Protein 1I6K (pdb70)

CATH classification: 3.40.50.620 (+1 more: 1.10.240.10)

Sequence (316 aa):
KTIFSGIQPSGVITIGNYIGALRQFVELQHEYNCYFCIVDQHAITVWQDPHELRQNIRRLAALYLAVGIDPTQATLFIQSEVPAHAQAAWLQCIVYIGELERTQFKEKSAGKEAVSAGLLTYPPLAADILLYNTDIVPVGEDQKQHIELTRDLAERFNKRYGELFTIPEARIPKVGARISLVDPTKKSKSDPNPKAYITLLDDAKTIEKKIKSAVTDSEGTIRYDKEAKPGISNLLNIYSTLSGQSIEELERQYEGKGYGVFKADLAQVVIETLRPIQERYHHWESEELDRVLDEGAEKANRVASEVRKEQAGLGR

Structure (mmCIF, N/CA/C/O backbone):
data_1I6K
#
_entry.id   1I6K
#
_cell.length_a   59.770
_cell.length_b   59.770
_cell.length_c   232.650
_cell.angle_alpha   90.00
_cell.angle_beta   90.00
_cell.angle_gamma   90.00
#
_symmetry.space_group_name_H-M   'P 43 21 2'
#
loop_
_entity.id
_entity.type
_entity.pdbx_description
1 polymer 'TRYPTOPHANYL-TRNA SYNTHETASE'
2 non-polymer 'SULFATE ION'
3 non-polymer 'AMMONIUM ION'
4 non-polymer "TRYPTOPHANYL-5'AMP"
5 non-polymer GLYCEROL
6 water water
#
loop_
_atom_site.group_PDB
_atom_site.id
_atom_site.type_symbol
_atom_site.label_atom_id
_atom_site.label_alt_id
_atom_site.label_comp_id
_atom_site.label_asym_id
_atom_site.label_entity_id
_atom_site.label_seq_id
_atom_site.pdbx_PDB_ins_code
_atom_site.Cartn_x
_atom_site.Cartn_y
_atom_site.Cartn_z
_atom_site.occupancy
_atom_site.B_iso_or_equiv
_atom_site.auth_seq_id
_atom_site.auth_comp_id
_atom_site.auth_asym_id
_atom_site.auth_atom_id
_atom_site.pdbx_PDB_model_num
ATOM 9 N N . LYS A 1 2 ? 73.068 23.285 50.121 1.00 26.54 2 LYS A N 1
ATOM 10 C CA . LYS A 1 2 ? 71.665 23.446 50.426 1.00 25.33 2 LYS A CA 1
ATOM 11 C C . LYS A 1 2 ? 70.764 22.357 49.869 1.00 27.40 2 LYS A C 1
ATOM 12 O O . LYS A 1 2 ? 71.191 21.476 49.097 1.00 26.11 2 LYS A O 1
ATOM 18 N N . THR A 1 3 ? 69.524 22.375 50.323 1.00 22.97 3 THR A N 1
ATOM 19 C CA . THR A 1 3 ? 68.593 21.344 49.944 1.00 21.84 3 THR A CA 1
ATOM 20 C C . THR A 1 3 ? 67.372 21.888 49.279 1.00 21.84 3 THR A C 1
ATOM 21 O O . THR A 1 3 ? 66.824 22.930 49.653 1.00 19.98 3 THR A O 1
ATOM 25 N N . ILE A 1 4 ? 66.977 21.175 48.233 1.00 17.66 4 ILE A N 1
ATOM 26 C CA . ILE A 1 4 ? 65.825 21.529 47.478 1.00 16.45 4 ILE A CA 1
ATOM 27 C C . ILE A 1 4 ? 64.813 20.370 47.547 1.00 15.84 4 ILE A C 1
ATOM 28 O O . ILE A 1 4 ? 65.156 19.173 47.472 1.00 17.30 4 ILE A O 1
ATOM 33 N N . PHE A 1 5 ? 63.561 20.769 47.659 1.00 15.20 5 PHE A N 1
ATOM 34 C CA . PHE A 1 5 ? 62.445 19.885 47.574 1.00 13.91 5 PHE A CA 1
ATOM 35 C C . PHE A 1 5 ? 61.371 20.460 46.656 1.00 15.36 5 PHE A C 1
ATOM 36 O O . PHE A 1 5 ? 60.998 21.633 46.746 1.00 15.10 5 PHE A O 1
ATOM 44 N N . SER A 1 6 ? 60.786 19.604 45.826 1.00 16.24 6 SER A N 1
ATOM 45 C CA . SER A 1 6 ? 59.645 20.042 45.039 1.00 14.56 6 SER A CA 1
ATOM 46 C C . SER A 1 6 ? 58.791 18.908 44.603 1.00 16.05 6 SER A C 1
ATOM 47 O O . SER A 1 6 ? 59.262 17.798 44.470 1.00 17.53 6 SER A O 1
ATOM 50 N N . GLY A 1 7 ? 57.485 19.170 44.479 1.00 14.06 7 GLY A N 1
ATOM 51 C CA . GLY A 1 7 ? 56.567 18.114 44.111 1.00 14.63 7 GLY A CA 1
ATOM 52 C C . GLY A 1 7 ? 55.662 18.494 42.905 1.00 17.17 7 GLY A C 1
ATOM 53 O O . GLY A 1 7 ? 55.395 19.653 42.661 1.00 17.46 7 GLY A O 1
ATOM 54 N N . ILE A 1 8 ? 55.167 17.461 42.279 1.00 14.45 8 ILE A N 1
ATOM 55 C CA . ILE A 1 8 ? 54.154 17.561 41.219 1.00 12.98 8 ILE A CA 1
ATOM 56 C C . ILE A 1 8 ? 53.147 16.420 41.355 1.00 13.75 8 ILE A C 1
ATOM 57 O O . ILE A 1 8 ? 53.523 15.271 41.573 1.00 14.02 8 ILE A O 1
ATOM 62 N N . GLN A 1 9 ? 51.865 16.744 41.216 1.00 13.34 9 GLN A N 1
ATOM 63 C CA . GLN A 1 9 ? 50.830 15.754 41.303 1.00 13.61 9 GLN A CA 1
ATOM 64 C C . GLN A 1 9 ? 50.853 14.934 40.021 1.00 19.81 9 GLN A C 1
ATOM 65 O O . GLN A 1 9 ? 50.961 15.511 38.945 1.00 20.55 9 GLN A O 1
ATOM 71 N N . PRO A 1 10 ? 50.683 13.648 40.142 1.00 17.69 10 PRO A N 1
ATOM 72 C CA . PRO A 1 10 ? 50.600 12.786 38.976 1.00 17.95 10 PRO A CA 1
ATOM 73 C C . PRO A 1 10 ? 49.196 13.019 38.397 1.00 26.22 10 PRO A C 1
ATOM 74 O O . PRO A 1 10 ? 48.221 12.922 39.085 1.00 25.56 10 PRO A O 1
ATOM 78 N N . SER A 1 11 ? 49.101 13.386 37.120 1.00 26.64 11 SER A N 1
ATOM 79 C CA . SER A 1 11 ? 47.760 13.573 36.519 1.00 27.87 11 SER A CA 1
ATOM 80 C C . SER A 1 11 ? 47.774 13.279 35.040 1.00 33.79 11 SER A C 1
ATOM 81 O O . SER A 1 11 ? 48.832 13.052 34.439 1.00 32.74 11 SER A O 1
ATOM 84 N N . GLY A 1 12 ? 46.575 13.259 34.477 1.00 32.56 12 GLY A N 1
ATOM 85 C CA . GLY A 1 12 ? 46.396 12.951 33.061 1.00 32.24 12 GLY A CA 1
ATOM 86 C C . GLY A 1 12 ? 47.055 14.009 32.204 1.00 34.92 12 GLY A C 1
ATOM 87 O O . GLY A 1 12 ? 47.419 13.749 31.054 1.00 35.97 12 GLY A O 1
ATOM 88 N N . VAL A 1 13 ? 47.207 15.206 32.751 1.00 28.40 13 VAL A N 1
ATOM 89 C CA . VAL A 1 13 ? 47.802 16.259 31.984 1.00 26.42 13 VAL A CA 1
ATOM 90 C C . VAL A 1 13 ? 48.954 16.956 32.664 1.00 24.91 13 VAL A C 1
ATOM 91 O O . VAL A 1 13 ? 48.754 17.623 33.674 1.00 25.90 13 VAL A O 1
ATOM 95 N N . ILE A 1 14 ? 50.159 16.796 32.130 1.00 18.22 14 ILE A N 1
ATOM 96 C CA . ILE A 1 14 ? 51.326 17.531 32.598 1.00 17.41 14 ILE A CA 1
ATOM 97 C C . ILE A 1 14 ? 51.597 18.576 31.442 1.00 22.02 14 ILE A C 1
ATOM 98 O O . ILE A 1 14 ? 51.804 18.172 30.290 1.00 21.84 14 ILE A O 1
ATOM 103 N N . THR A 1 15 ? 51.519 19.864 31.768 1.00 17.97 15 THR A N 1
ATOM 104 C CA . THR A 1 15 ? 51.582 20.972 30.782 1.00 18.52 15 THR A CA 1
ATOM 105 C C . THR A 1 15 ? 52.949 21.635 30.581 1.00 21.68 15 THR A C 1
ATOM 106 O O . THR A 1 15 ? 53.866 21.492 31.390 1.00 20.28 15 THR A O 1
ATOM 110 N N . ILE A 1 16 ? 53.069 22.470 29.533 1.00 17.68 16 ILE A N 1
ATOM 111 C CA . ILE A 1 16 ? 54.305 23.187 29.383 1.00 17.64 16 ILE A CA 1
ATOM 112 C C . ILE A 1 16 ? 54.414 24.259 30.481 1.00 20.39 16 ILE A C 1
ATOM 113 O O . ILE A 1 16 ? 55.455 24.796 30.696 1.00 19.00 16 ILE A O 1
ATOM 118 N N . GLY A 1 17 ? 53.295 24.588 31.124 1.00 19.45 17 GLY A N 1
ATOM 119 C CA . GLY A 1 17 ? 53.292 25.527 32.314 1.00 19.34 17 GLY A CA 1
ATOM 120 C C . GLY A 1 17 ? 54.067 24.803 33.495 1.00 20.78 17 GLY A C 1
ATOM 121 O O . GLY A 1 17 ? 54.910 25.428 34.175 1.00 19.69 17 GLY A O 1
ATOM 122 N N . ASN A 1 18 ? 53.801 23.511 33.697 1.00 18.34 18 ASN A N 1
ATOM 123 C CA . ASN A 1 18 ? 54.540 22.696 34.700 1.00 18.15 18 ASN A CA 1
ATOM 124 C C . ASN A 1 18 ? 56.003 22.650 34.307 1.00 22.16 18 ASN A C 1
ATOM 125 O O . ASN A 1 18 ? 56.894 22.787 35.126 1.00 20.00 18 ASN A O 1
ATOM 130 N N . TYR A 1 19 ? 56.275 22.472 33.001 1.00 16.76 19 TYR A N 1
ATOM 131 C CA . TYR A 1 19 ? 57.650 22.442 32.572 1.00 15.30 19 TYR A CA 1
ATOM 132 C C . TYR A 1 19 ? 58.391 23.747 32.828 1.00 17.35 19 TYR A C 1
ATOM 133 O O . TYR A 1 19 ? 59.499 23.745 33.396 1.00 19.27 19 TYR A O 1
ATOM 142 N N . ILE A 1 20 ? 57.835 24.841 32.357 1.00 15.81 20 ILE A N 1
ATOM 143 C CA . ILE A 1 20 ? 58.476 26.131 32.416 1.00 16.26 20 ILE A CA 1
ATOM 144 C C . ILE A 1 20 ? 58.566 26.667 33.888 1.00 22.29 20 ILE A C 1
ATOM 145 O O . ILE A 1 20 ? 59.573 27.233 34.289 1.00 21.18 20 ILE A O 1
ATOM 150 N N . GLY A 1 21 ? 57.485 26.515 34.638 1.00 21.95 21 GLY A N 1
ATOM 151 C CA . GLY A 1 21 ? 57.468 27.042 36.017 1.00 20.92 21 GLY A CA 1
ATOM 152 C C . GLY A 1 21 ? 58.265 26.176 36.984 1.00 24.18 21 GLY A C 1
ATOM 153 O O . GLY A 1 21 ? 58.742 26.677 38.023 1.00 24.88 21 GLY A O 1
ATOM 154 N N . ALA A 1 22 ? 58.380 24.890 36.692 1.00 19.52 22 ALA A N 1
ATOM 155 C CA . ALA A 1 22 ? 59.034 23.952 37.611 1.00 20.63 22 ALA A CA 1
ATOM 156 C C . ALA A 1 22 ? 60.115 23.016 37.092 1.00 23.03 22 ALA A C 1
ATOM 157 O O . ALA A 1 22 ? 61.290 23.151 37.459 1.00 22.21 22 ALA A O 1
ATOM 159 N N . LEU A 1 23 ? 59.732 22.032 36.284 1.00 18.47 23 LEU A N 1
ATOM 160 C CA . LEU A 1 23 ? 60.673 21.039 35.794 1.00 18.80 23 LEU A CA 1
ATOM 161 C C . LEU A 1 23 ? 61.994 21.609 35.251 1.00 20.87 23 LEU A C 1
ATOM 162 O O . LEU A 1 23 ? 63.069 21.054 35.474 1.00 20.42 23 LEU A O 1
ATOM 167 N N . ARG A 1 24 ? 61.902 22.743 34.568 1.00 19.36 24 ARG A N 1
ATOM 168 C CA . ARG A 1 24 ? 63.071 23.415 33.958 1.00 20.33 24 ARG A CA 1
ATOM 169 C C . ARG A 1 24 ? 64.008 23.878 35.102 1.00 25.03 24 ARG A C 1
ATOM 170 O O . ARG A 1 24 ? 65.243 23.816 34.994 1.00 24.09 24 ARG A O 1
ATOM 178 N N . GLN A 1 25 ? 63.397 24.300 36.216 1.00 22.66 25 GLN A N 1
ATOM 179 C CA . GLN A 1 25 ? 64.165 24.709 37.410 1.00 22.27 25 GLN A CA 1
ATOM 180 C C . GLN A 1 25 ? 64.872 23.494 38.008 1.00 23.62 25 GLN A C 1
ATOM 181 O O . GLN A 1 25 ? 66.048 23.608 38.430 1.00 24.63 25 GLN A O 1
ATOM 187 N N . PHE A 1 26 ? 64.159 22.352 38.090 1.00 18.71 26 PHE A N 1
ATOM 188 C CA . PHE A 1 26 ? 64.706 21.115 38.691 1.00 17.82 26 PHE A CA 1
ATOM 189 C C . PHE A 1 26 ? 66.004 20.714 37.972 1.00 24.39 26 PHE A C 1
ATOM 190 O O . PHE A 1 26 ? 67.032 20.491 38.578 1.00 23.26 26 PHE A O 1
ATOM 198 N N . VAL A 1 27 ? 65.934 20.659 36.642 1.00 21.12 27 VAL A N 1
ATOM 199 C CA . VAL A 1 27 ? 67.083 20.309 35.870 1.00 21.16 27 VAL A CA 1
ATOM 200 C C . VAL A 1 27 ? 68.215 21.327 36.014 1.00 23.82 27 VAL A C 1
ATOM 201 O O . VAL A 1 27 ? 69.368 20.968 36.062 1.00 25.72 27 VAL A O 1
ATOM 205 N N . GLU A 1 28 ? 67.875 22.589 36.100 1.00 21.20 28 GLU A N 1
ATOM 206 C CA . GLU A 1 28 ? 68.858 23.655 36.212 1.00 22.90 28 GLU A CA 1
ATOM 207 C C . GLU A 1 28 ? 69.644 23.574 37.516 1.00 30.57 28 GLU A C 1
ATOM 208 O O . GLU A 1 28 ? 70.864 23.782 37.562 1.00 31.66 28 GLU A O 1
ATOM 214 N N . LEU A 1 29 ? 68.919 23.277 38.576 1.00 26.22 29 LEU A N 1
ATOM 215 C CA . LEU A 1 29 ? 69.466 23.273 39.927 1.00 25.13 29 LEU A CA 1
ATOM 216 C C . LEU A 1 29 ? 70.016 21.957 40.450 1.00 27.52 29 LEU A C 1
ATOM 217 O O . LEU A 1 29 ? 70.766 21.949 41.453 1.00 26.74 29 LEU A O 1
ATOM 222 N N . GLN A 1 30 ? 69.625 20.840 39.844 1.00 22.25 30 GLN A N 1
ATOM 223 C CA . GLN A 1 30 ? 70.062 19.537 40.329 1.00 21.52 30 GLN A CA 1
ATOM 224 C C . GLN A 1 30 ? 71.529 19.264 40.641 1.00 26.95 30 GLN A C 1
ATOM 225 O O . GLN A 1 30 ? 71.821 18.438 41.502 1.00 26.24 30 GLN A O 1
ATOM 231 N N . HIS A 1 31 ? 72.463 19.895 39.936 1.00 23.60 31 HIS A N 1
ATOM 232 C CA . HIS A 1 31 ? 73.858 19.588 40.261 1.00 24.78 31 HIS A CA 1
ATOM 233 C C . HIS A 1 31 ? 74.417 20.387 41.457 1.00 30.35 31 HIS A C 1
ATOM 234 O O . HIS A 1 31 ? 75.363 19.947 42.099 1.00 31.08 31 HIS A O 1
ATOM 246 N N . GLU A 1 32 ? 73.821 21.536 41.742 1.00 27.02 32 GLU A N 1
ATOM 247 C CA . GLU A 1 32 ? 74.302 22.435 42.802 1.00 27.48 32 GLU A CA 1
ATOM 248 C C . GLU A 1 32 ? 73.692 22.213 44.212 1.00 31.25 32 GLU A C 1
ATOM 249 O O . GLU A 1 32 ? 74.130 22.873 45.170 1.00 30.03 32 GLU A O 1
ATOM 255 N N . TYR A 1 33 ? 72.626 21.410 44.303 1.00 26.78 33 TYR A N 1
ATOM 256 C CA . TYR A 1 33 ? 71.914 21.175 45.582 1.00 25.48 33 TYR A CA 1
ATOM 257 C C . TYR A 1 33 ? 71.573 19.732 45.805 1.00 28.72 33 TYR A C 1
ATOM 258 O O . TYR A 1 33 ? 71.623 18.904 44.873 1.00 27.77 33 TYR A O 1
ATOM 267 N N . ASN A 1 34 ? 71.255 19.403 47.073 1.00 21.90 34 ASN A N 1
ATOM 268 C CA . ASN A 1 34 ? 70.776 18.067 47.426 1.00 20.94 34 ASN A CA 1
ATOM 269 C C . ASN A 1 34 ? 69.326 18.233 47.021 1.00 23.61 34 ASN A C 1
ATOM 270 O O . ASN A 1 34 ? 68.668 19.151 47.469 1.00 23.17 34 ASN A O 1
ATOM 275 N N . CYS A 1 35 ? 68.850 17.348 46.159 1.00 18.86 35 CYS A N 1
ATOM 276 C CA . CYS A 1 35 ? 67.524 17.454 45.581 1.00 18.57 35 CYS A CA 1
ATOM 277 C C . CYS A 1 35 ? 66.629 16.305 45.832 1.00 19.50 35 CYS A C 1
ATOM 278 O O . CYS A 1 35 ? 67.021 15.137 45.671 1.00 20.67 35 CYS A O 1
ATOM 281 N N . TYR A 1 36 ? 65.378 16.632 46.180 1.00 16.87 36 TYR A N 1
ATOM 282 C CA . TYR A 1 36 ? 64.315 15.671 46.425 1.00 16.25 36 TYR A CA 1
ATOM 283 C C . TYR A 1 36 ? 63.159 16.112 45.535 1.00 19.23 36 TYR A C 1
ATOM 284 O O . TYR A 1 36 ? 62.666 17.218 45.659 1.00 18.95 36 TYR A O 1
ATOM 293 N N . PHE A 1 37 ? 62.799 15.267 44.560 1.00 16.75 37 PHE A N 1
ATOM 294 C CA . PHE A 1 37 ? 61.692 15.553 43.638 1.00 15.20 37 PHE A CA 1
ATOM 295 C C . PHE A 1 37 ? 60.677 14.454 43.786 1.00 16.90 37 PHE A C 1
ATOM 296 O O . PHE A 1 37 ? 60.970 13.257 43.711 1.00 19.01 37 PHE A O 1
ATOM 304 N N . CYS A 1 38 ? 59.470 14.860 44.047 1.00 14.91 38 CYS A N 1
ATOM 305 C CA . CYS A 1 38 ? 58.449 13.969 44.420 1.00 15.44 38 CYS A CA 1
ATOM 306 C C . CYS A 1 38 ? 57.222 13.908 43.520 1.00 15.16 38 CYS A C 1
ATOM 307 O O . CYS A 1 38 ? 56.761 14.907 43.030 1.00 13.51 38 CYS A O 1
ATOM 310 N N . ILE A 1 39 ? 56.681 12.713 43.405 1.00 14.41 39 ILE A N 1
ATOM 311 C CA . ILE A 1 39 ? 55.440 12.465 42.742 1.00 14.74 39 ILE A CA 1
ATOM 312 C C . ILE A 1 39 ? 54.413 12.368 43.891 1.00 17.30 39 ILE A C 1
ATOM 313 O O . ILE A 1 39 ? 54.324 11.352 44.612 1.00 18.88 39 ILE A O 1
ATOM 318 N N . VAL A 1 40 ? 53.710 13.451 44.060 1.00 14.28 40 VAL A N 1
ATOM 319 C CA . VAL A 1 40 ? 52.718 13.643 45.192 1.00 12.92 40 VAL A CA 1
ATOM 320 C C . VAL A 1 40 ? 51.370 12.946 45.077 1.00 12.27 40 VAL A C 1
ATOM 321 O O . VAL A 1 40 ? 50.317 13.579 44.890 1.00 12.99 40 VAL A O 1
ATOM 325 N N . ASP A 1 41 ? 51.402 11.603 45.081 1.00 11.87 41 ASP A N 1
ATOM 326 C CA . ASP A 1 41 ? 50.216 10.799 44.909 1.00 11.30 41 ASP A CA 1
ATOM 327 C C . ASP A 1 41 ? 49.183 10.938 46.016 1.00 15.64 41 ASP A C 1
ATOM 328 O O . ASP A 1 41 ? 48.014 10.968 45.781 1.00 12.87 41 ASP A O 1
ATOM 333 N N . GLN A 1 42 ? 49.671 11.114 47.247 1.00 13.93 42 GLN A N 1
ATOM 334 C CA . GLN A 1 42 ? 48.720 11.379 48.329 1.00 12.40 42 GLN A CA 1
ATOM 335 C C . GLN A 1 42 ? 48.017 12.735 48.157 1.00 14.70 42 GLN A C 1
ATOM 336 O O . GLN A 1 42 ? 46.838 12.860 48.491 1.00 16.97 42 GLN A O 1
ATOM 342 N N . HIS A 1 43 ? 48.687 13.728 47.579 1.00 13.09 43 HIS A N 1
ATOM 343 C CA . HIS A 1 43 ? 48.049 14.975 47.263 1.00 13.01 43 HIS A CA 1
ATOM 344 C C . HIS A 1 43 ? 47.076 14.751 46.058 1.00 15.69 43 HIS A C 1
ATOM 345 O O . HIS A 1 43 ? 45.969 15.278 46.050 1.00 14.05 43 HIS A O 1
ATOM 352 N N . ALA A 1 44 ? 47.481 13.900 45.112 1.00 15.51 44 ALA A N 1
ATOM 353 C CA . ALA A 1 44 ? 46.570 13.630 43.974 1.00 15.77 44 ALA A CA 1
ATOM 354 C C . ALA A 1 44 ? 45.195 13.154 44.411 1.00 19.64 44 ALA A C 1
ATOM 355 O O . ALA A 1 44 ? 44.174 13.574 43.854 1.00 19.49 44 ALA A O 1
ATOM 357 N N . ILE A 1 45 ? 45.143 12.280 45.447 1.00 15.78 45 ILE A N 1
ATOM 358 C CA . ILE A 1 45 ? 43.886 11.785 45.948 1.00 14.12 45 ILE A CA 1
ATOM 359 C C . ILE A 1 45 ? 43.004 12.734 46.762 1.00 16.98 45 ILE A C 1
ATOM 360 O O . ILE A 1 45 ? 41.940 12.337 47.253 1.00 18.68 45 ILE A O 1
ATOM 365 N N . THR A 1 46 ? 43.405 13.983 46.863 1.00 13.95 46 THR A N 1
ATOM 366 C CA . THR A 1 46 ? 42.557 14.992 47.497 1.00 15.10 46 THR A CA 1
ATOM 367 C C . THR A 1 46 ? 41.292 15.242 46.659 1.00 21.00 46 THR A C 1
ATOM 368 O O . THR A 1 46 ? 40.310 15.813 47.149 1.00 18.99 46 THR A O 1
ATOM 372 N N . VAL A 1 47 ? 41.337 14.800 45.389 1.00 18.72 47 VAL A N 1
ATOM 373 C CA . VAL A 1 47 ? 40.123 14.794 44.556 1.00 19.36 47 VAL A CA 1
ATOM 374 C C . VAL A 1 47 ? 40.038 13.332 44.100 1.00 21.63 47 VAL A C 1
ATOM 375 O O . VAL A 1 47 ? 41.032 12.622 44.077 1.00 22.78 47 VAL A O 1
ATOM 379 N N . TRP A 1 48 ? 38.850 12.872 43.786 1.00 20.80 48 TRP A N 1
ATOM 380 C CA . TRP A 1 48 ? 38.673 11.500 43.357 1.00 21.33 48 TRP A CA 1
ATOM 381 C C . TRP A 1 48 ? 39.567 11.171 42.149 1.00 23.92 48 TRP A C 1
ATOM 382 O O . TRP A 1 48 ? 39.697 11.973 41.217 1.00 22.99 48 TRP A O 1
ATOM 393 N N . GLN A 1 49 ? 40.161 9.994 42.189 1.00 20.24 49 GLN A N 1
ATOM 394 C CA . GLN A 1 49 ? 41.011 9.509 41.126 1.00 19.73 49 GLN A CA 1
ATOM 395 C C . GLN A 1 49 ? 40.604 8.104 40.719 1.00 22.89 49 GLN A C 1
ATOM 396 O O . GLN A 1 49 ? 40.410 7.209 41.555 1.00 20.87 49 GLN A O 1
ATOM 402 N N . ASP A 1 50 ? 40.524 7.861 39.409 1.00 18.53 50 ASP A N 1
ATOM 403 C CA . ASP A 1 50 ? 40.295 6.512 38.965 1.00 16.48 50 ASP A CA 1
ATOM 404 C C . ASP A 1 50 ? 41.559 5.780 39.351 1.00 18.70 50 ASP A C 1
ATOM 405 O O . ASP A 1 50 ? 42.632 6.197 39.004 1.00 18.25 50 ASP A O 1
ATOM 410 N N . PRO A 1 51 ? 41.449 4.649 40.043 1.00 18.69 51 PRO A N 1
ATOM 411 C CA . PRO A 1 51 ? 42.655 3.957 40.510 1.00 19.40 51 PRO A CA 1
ATOM 412 C C . PRO A 1 51 ? 43.611 3.526 39.411 1.00 23.07 51 PRO A C 1
ATOM 413 O O . PRO A 1 51 ? 44.803 3.664 39.550 1.00 20.12 51 PRO A O 1
ATOM 417 N N . HIS A 1 52 ? 43.067 3.031 38.288 1.00 20.89 52 HIS A N 1
ATOM 418 C CA . HIS A 1 52 ? 43.918 2.591 37.180 1.00 22.89 52 HIS A CA 1
ATOM 419 C C . HIS A 1 52 ? 44.663 3.769 36.556 1.00 21.57 52 HIS A C 1
ATOM 420 O O . HIS A 1 52 ? 45.863 3.684 36.319 1.00 22.74 52 HIS A O 1
ATOM 427 N N . GLU A 1 53 ? 43.974 4.870 36.339 1.00 17.25 53 GLU A N 1
ATOM 428 C CA . GLU A 1 53 ? 44.597 6.067 35.788 1.00 18.13 53 GLU A CA 1
ATOM 429 C C . GLU A 1 53 ? 45.633 6.609 36.732 1.00 20.13 53 GLU A C 1
ATOM 430 O O . GLU A 1 53 ? 46.697 7.047 36.347 1.00 17.10 53 GLU A O 1
ATOM 436 N N . LEU A 1 54 ? 45.331 6.566 38.029 1.00 14.88 54 LEU A N 1
ATOM 437 C CA . LEU A 1 54 ? 46.304 7.074 38.948 1.00 14.14 54 LEU A CA 1
ATOM 438 C C . LEU A 1 54 ? 47.601 6.312 38.900 1.00 15.65 54 LEU A C 1
ATOM 439 O O . LEU A 1 54 ? 48.642 6.917 38.873 1.00 16.68 54 LEU A O 1
ATOM 444 N N . ARG A 1 55 ? 47.542 4.987 38.959 1.00 13.88 55 ARG A N 1
ATOM 445 C CA . ARG A 1 55 ? 48.734 4.164 38.930 1.00 14.58 55 ARG A CA 1
ATOM 446 C C . ARG A 1 55 ? 49.544 4.492 37.672 1.00 18.51 55 ARG A C 1
ATOM 447 O O . ARG A 1 55 ? 50.754 4.636 37.723 1.00 16.66 55 ARG A O 1
ATOM 455 N N . GLN A 1 56 ? 48.847 4.636 36.547 1.00 17.66 56 GLN A N 1
ATOM 456 C CA . GLN A 1 56 ? 49.540 4.989 35.262 1.00 17.53 56 GLN A CA 1
ATOM 457 C C . GLN A 1 56 ? 50.140 6.379 35.261 1.00 18.82 56 GLN A C 1
ATOM 458 O O . GLN A 1 56 ? 51.286 6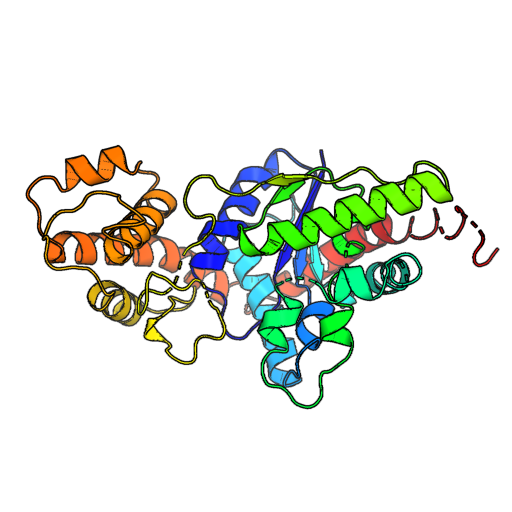.543 34.859 1.00 20.62 56 GLN A O 1
ATOM 464 N N . ASN A 1 57 ? 49.388 7.362 35.760 1.00 14.93 57 ASN A N 1
ATOM 465 C CA . ASN A 1 57 ? 49.819 8.728 35.850 1.00 13.95 57 ASN A CA 1
ATOM 466 C C . ASN A 1 57 ? 51.017 8.852 36.749 1.00 17.13 57 ASN A C 1
ATOM 467 O O . ASN A 1 57 ? 51.866 9.645 36.520 1.00 14.42 57 ASN A O 1
ATOM 472 N N . ILE A 1 58 ? 51.088 8.018 37.789 1.00 14.98 58 ILE A N 1
ATOM 473 C CA . ILE A 1 58 ? 52.283 8.099 38.615 1.00 15.07 58 ILE A CA 1
ATOM 474 C C . ILE A 1 58 ? 53.525 7.635 37.824 1.00 18.50 58 ILE A C 1
ATOM 475 O O . ILE A 1 58 ? 54.549 8.246 37.909 1.00 17.58 58 ILE A O 1
ATOM 480 N N . ARG A 1 59 ? 53.391 6.561 37.041 1.00 16.18 59 ARG A N 1
ATOM 481 C CA . ARG A 1 59 ? 54.514 6.057 36.235 1.00 17.45 59 ARG A CA 1
ATOM 482 C C . ARG A 1 59 ? 54.803 7.108 35.156 1.00 18.09 59 ARG A C 1
ATOM 483 O O . ARG A 1 59 ? 55.965 7.430 34.901 1.00 16.32 59 ARG A O 1
ATOM 491 N N . ARG A 1 60 ? 53.740 7.674 34.586 1.00 17.31 60 ARG A N 1
ATOM 492 C CA . ARG A 1 60 ? 53.923 8.701 33.536 1.00 17.27 60 ARG A CA 1
ATOM 493 C C . ARG A 1 60 ? 54.710 9.890 34.012 1.00 19.70 60 ARG A C 1
ATOM 494 O O . ARG A 1 60 ? 55.660 10.329 33.382 1.00 17.56 60 ARG A O 1
ATOM 502 N N . LEU A 1 61 ? 54.369 10.387 35.209 1.00 14.83 61 LEU A N 1
ATOM 503 C CA . LEU A 1 61 ? 55.064 11.494 35.748 1.00 13.22 61 LEU A CA 1
ATOM 504 C C . LEU A 1 61 ? 56.538 11.162 36.063 1.00 14.64 61 LEU A C 1
ATOM 505 O O . LEU A 1 61 ? 57.384 11.991 35.837 1.00 16.55 61 LEU A O 1
ATOM 510 N N . ALA A 1 62 ? 56.839 9.951 36.590 1.00 13.02 62 ALA A N 1
ATOM 511 C CA . ALA A 1 62 ? 58.224 9.525 36.901 1.00 13.19 62 ALA A CA 1
ATOM 512 C C . ALA A 1 62 ? 58.984 9.572 35.536 1.00 18.02 62 ALA A C 1
ATOM 513 O O . ALA A 1 62 ? 60.116 10.010 35.477 1.00 15.11 62 ALA A O 1
ATOM 515 N N . ALA A 1 63 ? 58.364 8.981 34.532 1.00 17.10 63 ALA A N 1
ATOM 516 C CA . ALA A 1 63 ? 58.995 8.962 33.169 1.00 16.44 63 ALA A CA 1
ATOM 517 C C . ALA A 1 63 ? 59.284 10.374 32.665 1.00 19.86 63 ALA A C 1
ATOM 518 O O . ALA A 1 63 ? 60.353 10.605 32.083 1.00 19.77 63 ALA A O 1
ATOM 520 N N . LEU A 1 64 ? 58.349 11.300 32.836 1.00 17.88 64 LEU A N 1
ATOM 521 C CA . LEU A 1 64 ? 58.555 12.685 32.396 1.00 16.68 64 LEU A CA 1
ATOM 522 C C . LEU A 1 64 ? 59.664 13.344 33.185 1.00 20.13 64 LEU A C 1
ATOM 523 O O . LEU A 1 64 ? 60.470 14.091 32.659 1.00 17.01 64 LEU A O 1
ATOM 528 N N . TYR A 1 65 ? 59.720 13.079 34.493 1.00 16.69 65 TYR A N 1
ATOM 529 C CA . TYR A 1 65 ? 60.784 13.687 35.266 1.00 15.76 65 TYR A CA 1
ATOM 530 C C . TYR A 1 65 ? 62.152 13.247 34.688 1.00 14.27 65 TYR A C 1
ATOM 531 O O . TYR A 1 65 ? 63.060 14.040 34.529 1.00 16.02 65 TYR A O 1
ATOM 540 N N . LEU A 1 66 ? 62.297 11.975 34.409 1.00 14.11 66 LEU A N 1
ATOM 541 C CA . LEU A 1 66 ? 63.575 11.474 33.919 1.00 14.58 66 LEU A CA 1
ATOM 542 C C . LEU A 1 66 ? 63.773 11.922 32.455 1.00 18.91 66 LEU A C 1
ATOM 543 O O . LEU A 1 66 ? 64.883 12.295 32.057 1.00 18.14 66 LEU A O 1
ATOM 548 N N . ALA A 1 67 ? 62.664 11.969 31.737 1.00 17.77 67 ALA A N 1
ATOM 549 C CA . ALA A 1 67 ? 62.734 12.411 30.298 1.00 17.90 67 ALA A CA 1
ATOM 550 C C . ALA A 1 67 ? 63.211 13.828 30.151 1.00 22.44 67 ALA A C 1
ATOM 551 O O . ALA A 1 67 ? 63.954 14.152 29.207 1.00 23.97 67 ALA A O 1
ATOM 553 N N . VAL A 1 68 ? 62.802 14.704 31.063 1.00 17.27 68 VAL A N 1
ATOM 554 C CA . VAL A 1 68 ? 63.220 16.077 30.994 1.00 15.84 68 VAL A CA 1
ATOM 555 C C . VAL A 1 68 ? 64.676 16.239 31.398 1.00 19.54 68 VAL A C 1
ATOM 556 O O . VAL A 1 68 ? 65.244 17.281 31.212 1.00 21.01 68 VAL A O 1
ATOM 560 N N . GLY A 1 69 ? 65.262 15.206 31.982 1.00 18.34 69 GLY A N 1
ATOM 561 C CA . GLY A 1 69 ? 66.665 15.258 32.341 1.00 18.43 69 GLY A CA 1
ATOM 562 C C . GLY A 1 69 ? 66.989 15.152 33.858 1.00 22.01 69 GLY A C 1
ATOM 563 O O . GLY A 1 69 ? 68.135 15.317 34.264 1.00 20.74 69 GLY A O 1
ATOM 564 N N . ILE A 1 70 ? 65.999 14.860 34.669 1.00 20.66 70 ILE A N 1
ATOM 565 C CA . ILE A 1 70 ? 66.284 14.700 36.135 1.00 20.01 70 ILE A CA 1
ATOM 566 C C . ILE A 1 70 ? 67.232 13.488 36.199 1.00 21.76 70 ILE A C 1
ATOM 567 O O . ILE A 1 70 ? 66.910 12.394 35.700 1.00 21.33 70 ILE A O 1
ATOM 572 N N . ASP A 1 71 ? 68.396 13.667 36.821 1.00 19.69 71 ASP A N 1
ATOM 573 C CA . ASP A 1 71 ? 69.405 12.624 36.883 1.00 19.45 71 ASP A CA 1
ATOM 574 C C . ASP A 1 71 ? 69.402 11.973 38.273 1.00 25.06 71 ASP A C 1
ATOM 575 O O . ASP A 1 71 ? 69.709 12.644 39.239 1.00 24.73 71 ASP A O 1
ATOM 580 N N . PRO A 1 72 ? 69.108 10.676 38.336 1.00 23.14 72 PRO A N 1
ATOM 581 C CA . PRO A 1 72 ? 69.032 9.946 39.615 1.00 23.63 72 PRO A CA 1
ATOM 582 C C . PRO A 1 72 ? 70.325 9.921 40.402 1.00 27.35 72 PRO A C 1
ATOM 583 O O . PRO A 1 72 ? 70.311 9.544 41.570 1.00 26.80 72 PRO A O 1
ATOM 587 N N . THR A 1 73 ? 71.452 10.286 39.778 1.00 22.61 73 THR A N 1
ATOM 588 C CA . THR A 1 73 ? 72.725 10.295 40.525 1.00 22.14 73 THR A CA 1
ATOM 589 C C . THR A 1 73 ? 72.922 11.650 41.194 1.00 24.96 73 THR A C 1
ATOM 590 O O . THR A 1 73 ? 73.825 11.820 42.041 1.00 25.39 73 THR A O 1
ATOM 594 N N . GLN A 1 74 ? 72.126 12.620 40.765 1.00 20.69 74 GLN A N 1
ATOM 595 C CA . GLN A 1 74 ? 72.181 13.993 41.255 1.00 20.89 74 GLN A CA 1
ATOM 596 C C . GLN A 1 74 ? 70.971 14.312 42.160 1.00 25.18 74 GLN A C 1
ATOM 597 O O . GLN A 1 74 ? 70.985 15.302 42.904 1.00 24.51 74 GLN A O 1
ATOM 603 N N . ALA A 1 75 ? 69.889 13.560 41.977 1.00 21.69 75 ALA A N 1
ATOM 604 C CA . ALA A 1 75 ? 68.652 13.829 42.708 1.00 20.53 75 ALA A CA 1
ATOM 605 C C . ALA A 1 75 ? 67.924 12.609 43.106 1.00 22.16 75 ALA A C 1
ATOM 606 O O . ALA A 1 75 ? 68.170 11.492 42.604 1.00 20.69 75 ALA A O 1
ATOM 608 N N . THR A 1 76 ? 67.058 12.788 44.124 1.00 17.62 76 THR A N 1
ATOM 609 C CA . THR A 1 76 ? 66.275 11.713 44.615 1.00 17.12 76 THR A CA 1
ATOM 610 C C . THR A 1 76 ? 64.862 11.875 44.130 1.00 19.88 76 THR A C 1
ATOM 611 O O . THR A 1 76 ? 64.148 12.817 44.487 1.00 20.33 76 THR A O 1
ATOM 615 N N . LEU A 1 77 ? 64.457 10.937 43.301 1.00 16.12 77 LEU A N 1
ATOM 616 C CA . LEU A 1 77 ? 63.119 10.957 42.739 1.00 14.93 77 LEU A CA 1
ATOM 617 C C . LEU A 1 77 ? 62.301 9.888 43.368 1.00 16.98 77 LEU A C 1
ATOM 618 O O . LEU A 1 77 ? 62.688 8.736 43.373 1.00 18.56 77 LEU A O 1
ATOM 623 N N . PHE A 1 78 ? 61.148 10.256 43.942 1.00 16.63 78 PHE A N 1
ATOM 624 C CA . PHE A 1 78 ? 60.355 9.268 44.613 1.00 15.24 78 PHE A CA 1
ATOM 625 C C . PHE A 1 78 ? 58.887 9.590 44.676 1.00 15.18 78 PHE A C 1
ATOM 626 O O . PHE A 1 78 ? 58.484 10.719 44.467 1.00 15.09 78 PHE A O 1
ATOM 634 N N . ILE A 1 79 ? 58.133 8.605 45.095 1.00 12.61 79 ILE A N 1
ATOM 635 C CA . ILE A 1 79 ? 56.721 8.684 45.209 1.00 11.51 79 ILE A CA 1
ATOM 636 C C . ILE A 1 79 ? 56.339 8.942 46.701 1.00 17.38 79 ILE A C 1
ATOM 637 O O . ILE A 1 79 ? 56.749 8.188 47.603 1.00 15.97 79 ILE A O 1
ATOM 642 N N . GLN A 1 80 ? 55.606 10.007 46.876 1.00 14.65 80 GLN A N 1
ATOM 643 C CA . GLN A 1 80 ? 55.165 10.487 48.244 1.00 15.33 80 GLN A CA 1
ATOM 644 C C . GLN A 1 80 ? 54.627 9.322 49.145 1.00 20.91 80 GLN A C 1
ATOM 645 O O . GLN A 1 80 ? 55.101 9.113 50.305 1.00 20.91 80 GLN A O 1
ATOM 651 N N . SER A 1 81 ? 53.669 8.551 48.642 1.00 14.99 81 SER A N 1
ATOM 652 C CA . SER A 1 81 ? 53.088 7.425 49.399 1.00 15.90 81 SER A CA 1
ATOM 653 C C . SER A 1 81 ? 54.069 6.335 49.839 1.00 19.58 81 SER A C 1
ATOM 654 O O . SER A 1 81 ? 53.785 5.559 50.757 1.00 17.14 81 SER A O 1
ATOM 657 N N . GLU A 1 82 ? 55.222 6.237 49.187 1.00 15.77 82 GLU A N 1
ATOM 658 C CA . GLU A 1 82 ? 56.165 5.193 49.520 1.00 15.95 82 GLU A CA 1
ATOM 659 C C . GLU A 1 82 ? 57.070 5.607 50.698 1.00 18.72 82 GLU A C 1
ATOM 660 O O . GLU A 1 82 ? 57.929 4.884 51.059 1.00 19.13 82 GLU A O 1
ATOM 666 N N . VAL A 1 83 ? 56.862 6.810 51.227 1.00 16.69 83 VAL A N 1
ATOM 667 C CA . VAL A 1 83 ? 57.645 7.316 52.386 1.00 15.52 83 VAL A CA 1
ATOM 668 C C . VAL A 1 83 ? 56.581 7.661 53.475 1.00 18.64 83 VAL A C 1
ATOM 669 O O . VAL A 1 83 ? 56.041 8.767 53.477 1.00 16.95 83 VAL A O 1
ATOM 673 N N . PRO A 1 84 ? 56.297 6.699 54.363 1.00 17.85 84 PRO A N 1
ATOM 674 C CA . PRO A 1 84 ? 55.259 6.909 55.401 1.00 17.34 84 PRO A CA 1
ATOM 675 C C . PRO A 1 84 ? 55.442 8.210 56.199 1.00 17.30 84 PRO A C 1
ATOM 676 O O . PRO A 1 84 ? 54.459 8.804 56.644 1.00 17.38 84 PRO A O 1
ATOM 680 N N . ALA A 1 85 ? 56.673 8.666 56.353 1.00 16.41 85 ALA A N 1
ATOM 681 C CA . ALA A 1 85 ? 56.925 9.889 57.091 1.00 15.38 85 ALA A CA 1
ATOM 682 C C . ALA A 1 85 ? 56.111 11.062 56.648 1.00 17.92 85 ALA A C 1
ATOM 683 O O . ALA A 1 85 ? 55.779 11.954 57.433 1.00 14.76 85 ALA A O 1
ATOM 685 N N . HIS A 1 86 ? 55.764 11.136 55.353 1.00 14.32 86 HIS A N 1
ATOM 686 C CA . HIS A 1 86 ? 54.996 12.270 54.970 1.00 13.74 86 HIS A CA 1
ATOM 687 C C . HIS A 1 86 ? 53.627 12.306 55.657 1.00 14.97 86 HIS A C 1
ATOM 688 O O . HIS A 1 86 ? 53.187 13.356 56.095 1.00 16.68 86 HIS A O 1
ATOM 695 N N . ALA A 1 87 ? 52.966 11.173 55.727 1.00 13.57 87 ALA A N 1
ATOM 696 C CA . ALA A 1 87 ? 51.650 11.125 56.345 1.00 13.09 87 ALA A CA 1
ATOM 697 C C . ALA A 1 87 ? 51.836 11.403 57.881 1.00 15.91 87 ALA A C 1
ATOM 698 O O . ALA A 1 87 ? 50.996 12.054 58.505 1.00 15.42 87 ALA A O 1
ATOM 700 N N . GLN A 1 88 ? 52.894 10.855 58.424 1.00 13.80 88 GLN A N 1
ATOM 701 C CA . GLN A 1 88 ? 53.163 11.009 59.933 1.00 13.75 88 GLN A CA 1
ATOM 702 C C . GLN A 1 88 ? 53.374 12.456 60.252 1.00 19.26 88 GLN A C 1
ATOM 703 O O . GLN A 1 88 ? 52.676 13.033 61.154 1.00 18.67 88 GLN A O 1
ATOM 709 N N . ALA A 1 89 ? 54.316 13.083 59.526 1.00 14.39 89 ALA A N 1
ATOM 710 C CA . ALA A 1 89 ? 54.558 14.509 59.679 1.00 14.40 89 ALA A CA 1
ATOM 711 C C . ALA A 1 89 ? 53.351 15.366 59.401 1.00 16.37 89 ALA A C 1
ATOM 712 O O . ALA A 1 89 ? 53.188 16.443 60.020 1.00 13.24 89 ALA A O 1
ATOM 714 N N . ALA A 1 90 ? 52.533 14.991 58.386 1.00 12.47 90 ALA A N 1
ATOM 715 C CA . ALA A 1 90 ? 51.350 15.762 58.074 1.00 13.21 90 ALA A CA 1
ATOM 716 C C . ALA A 1 90 ? 50.365 15.807 59.276 1.00 16.73 90 ALA A C 1
ATOM 717 O O . ALA A 1 90 ? 49.760 16.822 59.537 1.00 15.43 90 ALA A O 1
ATOM 719 N N . TRP A 1 91 ? 50.202 14.670 59.931 1.00 15.27 91 TRP A N 1
ATOM 720 C CA . TRP A 1 91 ? 49.275 14.615 61.091 1.00 15.09 91 TRP A CA 1
ATOM 721 C C . TRP A 1 91 ? 49.764 15.583 62.183 1.00 15.75 91 TRP A C 1
ATOM 722 O O . TRP A 1 91 ? 49.016 16.396 62.680 1.00 15.75 91 TRP A O 1
ATOM 741 N N . LEU A 1 93 ? 51.654 18.213 61.874 1.00 12.36 93 LEU A N 1
ATOM 742 C CA . LEU A 1 93 ? 51.463 19.553 61.473 1.00 12.77 93 LEU A CA 1
ATOM 743 C C . LEU A 1 93 ? 49.989 19.996 61.415 1.00 15.39 93 LEU A C 1
ATOM 744 O O . LEU A 1 93 ? 49.695 21.168 61.621 1.00 18.35 93 LEU A O 1
ATOM 749 N N . GLN A 1 94 ? 49.085 19.062 61.137 1.00 13.96 94 GLN A N 1
ATOM 750 C CA . GLN A 1 94 ? 47.653 19.315 61.076 1.00 13.67 94 GLN A CA 1
ATOM 751 C C . GLN A 1 94 ? 47.213 19.710 62.515 1.00 17.29 94 GLN A C 1
ATOM 752 O O . GLN A 1 94 ? 46.301 20.484 62.685 1.00 15.63 94 GLN A O 1
ATOM 758 N N . CYS A 1 95 ? 47.893 19.133 63.504 1.00 17.25 95 CYS A N 1
ATOM 759 C CA . CYS A 1 95 ? 47.545 19.421 64.929 1.00 16.68 95 CYS A CA 1
ATOM 760 C C . CYS A 1 95 ? 47.956 20.800 65.378 1.00 21.24 95 CYS A C 1
ATOM 761 O O . CYS A 1 95 ? 47.456 21.316 66.402 1.00 21.99 95 CYS A O 1
ATOM 764 N N . ILE A 1 96 ? 48.851 21.434 64.641 1.00 17.50 96 ILE A N 1
ATOM 765 C CA . ILE A 1 96 ? 49.285 22.782 64.996 1.00 16.99 96 ILE A CA 1
ATOM 766 C C . ILE A 1 96 ? 48.784 23.897 64.085 1.00 20.58 96 ILE A C 1
ATOM 767 O O . ILE A 1 96 ? 48.933 25.062 64.389 1.00 19.14 96 ILE A O 1
ATOM 772 N N . VAL A 1 97 ? 48.185 23.518 62.948 1.00 17.29 97 VAL A N 1
ATOM 773 C CA . VAL A 1 97 ? 47.623 24.510 62.035 1.00 16.61 97 VAL A CA 1
ATOM 774 C C . VAL A 1 97 ? 46.180 24.804 62.456 1.00 21.19 97 VAL A C 1
ATOM 775 O O . VAL A 1 97 ? 45.474 23.935 62.930 1.00 22.78 97 VAL A O 1
ATOM 779 N N . TYR A 1 98 ? 45.747 26.032 62.276 1.00 19.39 98 TYR A N 1
ATOM 780 C CA . TYR A 1 98 ? 44.391 26.421 62.599 1.00 20.10 98 TYR A CA 1
ATOM 781 C C . TYR A 1 98 ? 43.469 26.223 61.400 1.00 23.11 98 TYR A C 1
ATOM 782 O O . TYR A 1 98 ? 43.876 26.424 60.288 1.00 21.71 98 TYR A O 1
ATOM 791 N N . ILE A 1 99 ? 42.218 25.909 61.662 1.00 21.49 99 ILE A N 1
ATOM 792 C CA . ILE A 1 99 ? 41.251 25.694 60.602 1.00 21.62 99 ILE A CA 1
ATOM 793 C C . ILE A 1 99 ? 41.118 26.941 59.691 1.00 26.30 99 ILE A C 1
ATOM 794 O O . ILE A 1 99 ? 41.030 26.822 58.444 1.00 23.93 99 ILE A O 1
ATOM 799 N N . GLY A 1 100 ? 41.134 28.123 60.308 1.00 22.17 100 GLY A N 1
ATOM 800 C CA . GLY A 1 100 ? 41.028 29.370 59.554 1.00 22.23 100 GLY A CA 1
ATOM 801 C C . GLY A 1 100 ? 42.197 29.536 58.574 1.00 25.82 100 GLY A C 1
ATOM 802 O O . GLY A 1 100 ? 42.019 30.065 57.467 1.00 26.94 100 GLY A O 1
ATOM 803 N N . GLU A 1 101 ? 43.383 29.106 58.983 1.00 21.50 101 GLU A N 1
ATOM 804 C CA . GLU A 1 101 ? 44.566 29.208 58.141 1.00 21.85 101 GLU A CA 1
ATOM 805 C C . GLU A 1 101 ? 44.397 28.370 56.896 1.00 25.85 101 GLU A C 1
ATOM 806 O O . GLU A 1 101 ? 44.823 28.775 55.809 1.00 27.64 101 GLU A O 1
ATOM 812 N N . LEU A 1 102 ? 43.804 27.192 57.058 1.00 20.96 102 LEU A N 1
ATOM 813 C CA . LEU A 1 102 ? 43.563 26.285 55.937 1.00 19.62 102 LEU A CA 1
ATOM 814 C C . LEU A 1 102 ? 42.455 26.845 55.048 1.00 24.95 102 LEU A C 1
ATOM 815 O O . LEU A 1 102 ? 42.515 26.752 53.834 1.00 22.94 102 LEU A O 1
ATOM 820 N N . GLU A 1 103 ? 41.421 27.385 55.670 1.00 22.27 103 GLU A N 1
ATOM 821 C CA . GLU A 1 103 ? 40.272 27.892 54.943 1.00 22.98 103 GLU A CA 1
ATOM 822 C C . GLU A 1 103 ? 40.563 29.069 54.011 1.00 28.04 103 GLU A C 1
ATOM 823 O O . GLU A 1 103 ? 39.843 29.272 53.020 1.00 28.29 103 GLU A O 1
ATOM 829 N N . ARG A 1 104 ? 41.605 29.835 54.325 1.00 23.96 104 ARG A N 1
ATOM 830 C CA . ARG A 1 104 ? 41.954 31.013 53.546 1.00 24.82 104 ARG A CA 1
ATOM 831 C C . ARG A 1 104 ? 42.898 30.741 52.378 1.00 27.48 104 ARG A C 1
ATOM 832 O O . ARG A 1 104 ? 43.279 31.671 51.633 1.00 26.97 104 ARG A O 1
ATOM 848 N N . THR A 1 106 ? 44.038 29.957 48.852 1.00 23.48 106 THR A N 1
ATOM 849 C CA . THR A 1 106 ? 43.340 30.196 47.592 1.00 24.01 106 THR A CA 1
ATOM 850 C C . THR A 1 106 ? 43.119 28.909 46.827 1.00 29.55 106 THR A C 1
ATOM 851 O O . THR A 1 106 ? 42.065 28.729 46.202 1.00 30.99 106 THR A O 1
ATOM 855 N N . GLN A 1 107 ? 44.091 28.001 46.899 1.00 25.40 107 GLN A N 1
ATOM 856 C CA . GLN A 1 107 ? 43.984 26.709 46.241 1.00 25.52 107 GLN A CA 1
ATOM 857 C C . GLN A 1 107 ? 42.759 25.985 46.749 1.00 28.75 107 GLN A C 1
ATOM 858 O O . GLN A 1 107 ? 41.969 25.472 45.973 1.00 28.21 107 GLN A O 1
ATOM 864 N N . PHE A 1 108 ? 42.547 25.996 48.077 1.00 23.26 108 PHE A N 1
ATOM 865 C CA . PHE A 1 108 ? 41.362 25.372 48.626 1.00 22.06 108 PHE A CA 1
ATOM 866 C C . PHE A 1 108 ? 40.087 26.075 48.185 1.00 28.30 108 PHE A C 1
ATOM 867 O O . PHE A 1 108 ? 39.104 25.435 47.833 1.00 29.08 108 PHE A O 1
ATOM 875 N N . LYS A 1 109 ? 40.069 27.390 48.262 1.00 26.85 109 LYS A N 1
ATOM 876 C CA . LYS A 1 109 ? 38.868 28.100 47.897 1.00 28.01 109 LYS A CA 1
ATOM 877 C C . LYS A 1 109 ? 38.476 27.834 46.429 1.00 31.94 109 LYS A C 1
ATOM 878 O O . LYS A 1 109 ? 37.304 27.632 46.111 1.00 31.96 109 LYS A O 1
ATOM 884 N N . GLU A 1 110 ? 39.472 27.775 45.567 1.00 28.94 110 GLU A N 1
ATOM 885 C CA . GLU A 1 110 ? 39.229 27.548 44.138 1.00 29.26 110 GLU A CA 1
ATOM 886 C C . GLU A 1 110 ? 38.775 26.140 43.813 1.00 35.82 110 GLU A C 1
ATOM 887 O O . GLU A 1 110 ? 37.817 25.945 43.057 1.00 36.44 110 GLU A O 1
ATOM 893 N N . LYS A 1 111 ? 39.456 25.153 44.387 1.00 32.48 111 LYS A N 1
ATOM 894 C CA . LYS A 1 111 ? 39.131 23.754 44.155 1.00 31.85 111 LYS A CA 1
ATOM 895 C C . LYS A 1 111 ? 37.818 23.357 44.805 1.00 36.49 111 LYS A C 1
ATOM 896 O O . LYS A 1 111 ? 37.191 22.384 44.415 1.00 37.51 111 LYS A O 1
ATOM 902 N N . SER A 1 112 ? 37.407 24.089 45.819 1.00 32.94 112 SER A N 1
ATOM 903 C CA . SER A 1 112 ? 36.173 23.740 46.495 1.00 33.56 112 SER A CA 1
ATOM 904 C C . SER A 1 112 ? 35.031 24.638 46.074 1.00 42.97 112 SER A C 1
ATOM 905 O O . SER A 1 112 ? 33.896 24.469 46.531 1.00 41.86 112 SER A O 1
ATOM 908 N N . ALA A 1 113 ? 35.316 25.591 45.214 1.00 45.72 113 ALA A N 1
ATOM 909 C CA . ALA A 1 113 ? 34.289 26.552 44.815 1.00 48.90 113 ALA A CA 1
ATOM 910 C C . ALA A 1 113 ? 32.991 25.865 44.276 1.00 55.38 113 ALA A C 1
ATOM 911 O O . ALA A 1 113 ? 33.009 25.107 43.334 1.00 54.00 113 ALA A O 1
ATOM 913 N N . GLY A 1 114 ? 31.791 26.194 44.788 1.00 54.36 114 GLY A N 1
ATOM 914 C CA . GLY A 1 114 ? 30.578 25.656 44.142 1.00 55.28 114 GLY A CA 1
ATOM 915 C C . GLY A 1 114 ? 30.397 24.191 44.187 1.00 61.25 114 GLY A C 1
ATOM 916 O O . GLY A 1 114 ? 29.987 23.491 43.244 1.00 61.43 114 GLY A O 1
ATOM 917 N N . LYS A 1 115 ? 30.768 23.727 45.396 1.00 58.32 115 LYS A N 1
ATOM 918 C CA . LYS A 1 115 ? 30.653 22.364 45.725 1.00 58.22 115 LYS A CA 1
ATOM 919 C C . LYS A 1 115 ? 29.841 22.145 46.842 1.00 62.53 115 LYS A C 1
ATOM 920 O O . LYS A 1 115 ? 29.892 22.851 47.840 1.00 62.36 115 LYS A O 1
ATOM 926 N N . GLU A 1 116 ? 29.127 21.101 46.675 1.00 58.49 116 GLU A N 1
ATOM 927 C CA . GLU A 1 116 ? 28.461 20.779 47.759 1.00 57.86 116 GLU A CA 1
ATOM 928 C C . GLU A 1 116 ? 28.994 20.566 49.072 1.00 59.91 116 GLU A C 1
ATOM 929 O O . GLU A 1 116 ? 28.697 21.353 49.899 1.00 60.20 116 GLU A O 1
ATOM 935 N N . ALA A 1 117 ? 30.049 19.725 49.136 1.00 53.74 117 ALA A N 1
ATOM 936 C CA . ALA A 1 117 ? 30.275 18.612 49.775 1.00 51.64 117 ALA A CA 1
ATOM 937 C C . ALA A 1 117 ? 31.580 18.373 49.426 1.00 49.57 117 ALA A C 1
ATOM 938 O O . ALA A 1 117 ? 31.878 17.867 48.356 1.00 47.50 117 ALA A O 1
ATOM 940 N N . VAL A 1 118 ? 32.401 19.010 50.230 1.00 40.92 118 VAL A N 1
ATOM 941 C CA . VAL A 1 118 ? 33.811 19.056 49.994 1.00 37.82 118 VAL A CA 1
ATOM 942 C C . VAL A 1 118 ? 34.588 17.993 50.765 1.00 36.40 118 VAL A C 1
ATOM 943 O O . VAL A 1 118 ? 34.432 17.856 51.963 1.00 34.37 118 VAL A O 1
ATOM 947 N N . SER A 1 119 ? 35.464 17.283 50.078 1.00 30.28 119 SER A N 1
ATOM 948 C CA . SER A 1 119 ? 36.251 16.259 50.736 1.00 28.89 119 SER A CA 1
ATOM 949 C C . SER A 1 119 ? 37.346 16.902 51.603 1.00 29.50 119 SER A C 1
ATOM 950 O O . SER A 1 119 ? 37.891 17.939 51.246 1.00 29.53 119 SER A O 1
ATOM 953 N N . ALA A 1 120 ? 37.562 16.363 52.816 1.00 23.46 120 ALA A N 1
ATOM 954 C CA . ALA A 1 120 ? 38.499 16.946 53.766 1.00 22.62 120 ALA A CA 1
ATOM 955 C C . ALA A 1 120 ? 39.965 17.049 53.344 1.00 24.82 120 ALA A C 1
ATOM 956 O O . ALA A 1 120 ? 40.698 17.913 53.838 1.00 23.41 120 ALA A O 1
ATOM 958 N N . GLY A 1 121 ? 40.407 16.150 52.461 1.00 22.11 121 GLY A N 1
ATOM 959 C CA . GLY A 1 121 ? 41.783 16.186 52.005 1.00 22.21 121 GLY A CA 1
ATOM 960 C C . GLY A 1 121 ? 42.054 17.515 51.310 1.00 24.20 121 GLY A C 1
ATOM 961 O O . GLY A 1 121 ? 43.167 18.046 51.366 1.00 24.42 121 GLY A O 1
ATOM 962 N N . LEU A 1 122 ? 41.037 18.055 50.668 1.00 22.13 122 LEU A N 1
ATOM 963 C CA . LEU A 1 122 ? 41.189 19.321 49.956 1.00 22.01 122 LEU A CA 1
ATOM 964 C C . LEU A 1 122 ? 41.579 20.406 50.972 1.00 23.73 122 LEU A C 1
ATOM 965 O O . LEU A 1 122 ? 42.517 21.185 50.758 1.00 21.56 122 LEU A O 1
ATOM 970 N N . LEU A 1 123 ? 40.911 20.393 52.128 1.00 18.59 123 LEU A N 1
ATOM 971 C CA . LEU A 1 123 ? 41.186 21.394 53.163 1.00 16.69 123 LEU A CA 1
ATOM 972 C C . LEU A 1 123 ? 42.545 21.169 53.833 1.00 15.84 123 LEU A C 1
ATOM 973 O O . LEU A 1 123 ? 43.255 22.113 54.091 1.00 17.22 123 LEU A O 1
ATOM 978 N N . THR A 1 124 ? 42.898 19.912 54.084 1.00 14.41 124 THR A N 1
ATOM 979 C CA . THR A 1 124 ? 44.135 19.560 54.757 1.00 16.19 124 THR A CA 1
ATOM 980 C C . THR A 1 124 ? 45.287 19.348 53.806 1.00 18.10 124 THR A C 1
ATOM 981 O O . THR A 1 124 ? 46.319 18.794 54.144 1.00 16.27 124 THR A O 1
ATOM 985 N N . TYR A 1 125 ? 45.105 19.834 52.572 1.00 15.91 125 TYR A N 1
ATOM 986 C CA . TYR A 1 125 ? 46.181 19.749 51.610 1.00 15.78 125 TYR A CA 1
ATOM 987 C C . TYR A 1 125 ? 47.508 20.410 52.100 1.00 17.75 125 TYR A C 1
ATOM 988 O O . TYR A 1 125 ? 48.600 19.862 51.932 1.00 17.25 125 TYR A O 1
ATOM 997 N N . PRO A 1 126 ? 47.443 21.585 52.749 1.00 15.74 126 PRO A N 1
ATOM 998 C CA . PRO A 1 126 ? 48.662 22.229 53.117 1.00 15.67 126 PRO A CA 1
ATOM 999 C C . PRO A 1 126 ? 49.538 21.555 54.117 1.00 17.36 126 PRO A C 1
ATOM 1000 O O . PRO A 1 126 ? 50.708 21.503 53.928 1.00 14.66 126 PRO A O 1
ATOM 1004 N N . PRO A 1 127 ? 48.981 21.054 55.222 1.00 17.31 127 PRO A N 1
ATOM 1005 C CA . PRO A 1 127 ? 49.853 20.396 56.206 1.00 17.59 127 PRO A CA 1
ATOM 1006 C C . PRO A 1 127 ? 50.651 19.243 55.572 1.00 19.42 127 PRO A C 1
ATOM 1007 O O . PRO A 1 127 ? 51.832 19.052 55.855 1.00 16.55 127 PRO A O 1
ATOM 1011 N N . LEU A 1 128 ? 50.025 18.511 54.652 1.00 16.97 128 LEU A N 1
ATOM 1012 C CA . LEU A 1 128 ? 50.770 17.466 53.955 1.00 15.47 128 LEU A CA 1
ATOM 1013 C C . LEU A 1 128 ? 51.919 18.068 53.090 1.00 17.49 128 LEU A C 1
ATOM 1014 O O . LEU A 1 128 ? 53.015 17.521 53.061 1.00 16.60 128 LEU A O 1
ATOM 1027 N N . ALA A 1 130 ? 53.423 20.915 53.694 1.00 16.43 130 ALA A N 1
ATOM 1028 C CA . ALA A 1 130 ? 54.422 21.415 54.641 1.00 15.32 130 ALA A CA 1
ATOM 1029 C C . ALA A 1 130 ? 55.315 20.275 55.085 1.00 11.98 130 ALA A C 1
ATOM 1030 O O . ALA A 1 130 ? 56.504 20.454 55.201 1.00 13.38 130 ALA A O 1
ATOM 1032 N N . ALA A 1 131 ? 54.725 19.123 55.367 1.00 13.47 131 ALA A N 1
ATOM 1033 C CA . ALA A 1 131 ? 55.444 17.914 55.804 1.00 14.08 131 ALA A CA 1
ATOM 1034 C C . ALA A 1 131 ? 56.406 17.509 54.650 1.00 17.88 131 ALA A C 1
ATOM 1035 O O . ALA A 1 131 ? 57.593 17.288 54.871 1.00 16.28 131 ALA A O 1
ATOM 1037 N N . ASP A 1 132 ? 55.895 17.534 53.423 1.00 14.63 132 ASP A N 1
ATOM 1038 C CA . ASP A 1 132 ? 56.795 17.214 52.274 1.00 12.03 132 ASP A CA 1
ATOM 1039 C C . ASP A 1 132 ? 58.097 17.973 52.309 1.00 11.10 132 ASP A C 1
ATOM 1040 O O . ASP A 1 132 ? 59.153 17.403 52.128 1.00 15.32 132 ASP A O 1
ATOM 1045 N N . ILE A 1 133 ? 58.015 19.267 52.510 1.00 11.00 133 ILE A N 1
ATOM 1046 C CA . ILE A 1 133 ? 59.118 20.176 52.448 1.00 12.77 133 ILE A CA 1
ATOM 1047 C C . ILE A 1 133 ? 59.993 20.100 53.700 1.00 17.49 133 ILE A C 1
ATOM 1048 O O . ILE A 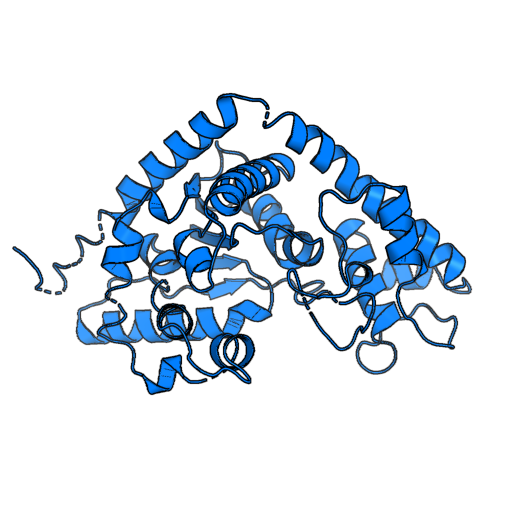1 133 ? 61.188 19.905 53.630 1.00 16.32 133 ILE A O 1
ATOM 1053 N N . LEU A 1 134 ? 59.334 20.274 54.847 1.00 15.58 134 LEU A N 1
ATOM 1054 C CA . LEU A 1 134 ? 60.054 20.289 56.143 1.00 14.08 134 LEU A CA 1
ATOM 1055 C C . LEU A 1 134 ? 60.771 18.987 56.501 1.00 16.73 134 LEU A C 1
ATOM 1056 O O . LEU A 1 134 ? 61.830 19.020 57.171 1.00 18.54 134 LEU A O 1
ATOM 1061 N N . LEU A 1 135 ? 60.234 17.833 56.082 1.00 12.75 135 LEU A N 1
ATOM 1062 C CA . LEU A 1 135 ? 60.891 16.590 56.338 1.00 13.89 135 LEU A CA 1
ATOM 1063 C C . LEU A 1 135 ? 62.384 16.534 55.956 1.00 20.81 135 LEU A C 1
ATOM 1064 O O . LEU A 1 135 ? 63.207 15.899 56.636 1.00 19.20 135 LEU A O 1
ATOM 1069 N N . TYR A 1 136 ? 62.738 17.203 54.849 1.00 18.32 136 TYR A N 1
ATOM 1070 C CA . TYR A 1 136 ? 64.085 17.093 54.315 1.00 17.30 136 TYR A CA 1
ATOM 1071 C C . TYR A 1 136 ? 65.038 18.241 54.684 1.00 21.14 136 TYR A C 1
ATOM 1072 O O . TYR A 1 136 ? 66.146 18.353 54.141 1.00 19.67 136 TYR A O 1
ATOM 1081 N N . ASN A 1 137 ? 64.626 19.061 55.658 1.00 18.12 137 ASN A N 1
ATOM 1082 C CA . ASN A 1 137 ? 65.409 20.199 56.100 1.00 17.48 137 ASN A CA 1
ATOM 1083 C C . ASN A 1 137 ? 65.649 21.116 54.887 1.00 21.25 137 ASN A C 1
ATOM 1084 O O . ASN A 1 137 ? 66.726 21.661 54.683 1.00 18.65 137 ASN A O 1
ATOM 1089 N N . THR A 1 138 ? 64.595 21.279 54.114 1.00 18.81 138 THR A N 1
ATOM 1090 C CA . THR A 1 138 ? 64.656 22.048 52.892 1.00 17.86 138 THR A CA 1
ATOM 1091 C C . THR A 1 138 ? 64.949 23.517 53.016 1.00 20.33 138 THR A C 1
ATOM 1092 O O . THR A 1 138 ? 64.273 24.249 53.764 1.00 20.23 138 THR A O 1
ATOM 1096 N N . ASP A 1 139 ? 65.881 23.976 52.171 1.00 17.67 139 ASP A N 1
ATOM 1097 C CA . ASP A 1 139 ? 66.212 25.375 52.070 1.00 15.88 139 ASP A CA 1
ATOM 1098 C C . ASP A 1 139 ? 65.416 26.107 51.000 1.00 20.56 139 ASP A C 1
ATOM 1099 O O . ASP A 1 139 ? 64.976 27.237 51.196 1.00 19.41 139 ASP A O 1
ATOM 1104 N N . ILE A 1 140 ? 65.313 25.464 49.823 1.00 17.78 140 ILE A N 1
ATOM 1105 C CA . ILE A 1 140 ? 64.707 26.089 48.611 1.00 17.35 140 ILE A CA 1
ATOM 1106 C C . ILE A 1 140 ? 63.613 25.231 48.024 1.00 16.76 140 ILE A C 1
ATOM 1107 O O . ILE A 1 140 ? 63.781 24.044 47.922 1.00 17.24 140 ILE A O 1
ATOM 1112 N N . VAL A 1 141 ? 62.494 25.833 47.639 1.00 15.50 141 VAL A N 1
ATOM 1113 C CA . VAL A 1 141 ? 61.391 25.075 47.052 1.00 15.64 141 VAL A CA 1
ATOM 1114 C C . VAL A 1 141 ? 61.037 25.731 45.707 1.00 18.30 141 VAL A C 1
ATOM 1115 O O . VAL A 1 141 ? 60.344 26.757 45.670 1.00 16.88 141 VAL A O 1
ATOM 1119 N N . PRO A 1 142 ? 61.593 25.172 44.642 1.00 16.80 142 PRO A N 1
ATOM 1120 C CA . PRO A 1 142 ? 61.328 25.733 43.288 1.00 16.45 142 PRO A CA 1
ATOM 1121 C C . PRO A 1 142 ? 59.935 25.340 42.763 1.00 15.83 142 PRO A C 1
ATOM 1122 O O . PRO A 1 142 ? 59.582 24.159 42.650 1.00 17.20 142 PRO A O 1
ATOM 1126 N N . VAL A 1 143 ? 59.143 26.359 42.522 1.00 13.33 143 VAL A N 1
ATOM 1127 C CA . VAL A 1 143 ? 57.766 26.197 42.067 1.00 15.35 143 VAL A CA 1
ATOM 1128 C C . VAL A 1 143 ? 57.360 27.367 41.213 1.00 20.46 143 VAL A C 1
ATOM 1129 O O . VAL A 1 143 ? 58.057 28.386 41.143 1.00 23.24 143 VAL A O 1
ATOM 1133 N N . GLY A 1 144 ? 56.180 27.256 40.627 1.00 18.61 144 GLY A N 1
ATOM 1134 C CA . GLY A 1 144 ? 55.580 28.355 39.913 1.00 19.90 144 GLY A CA 1
ATOM 1135 C C . GLY A 1 144 ? 54.848 29.211 40.961 1.00 24.64 144 GLY A C 1
ATOM 1136 O O . GLY A 1 144 ? 54.692 28.785 42.125 1.00 23.08 144 GLY A O 1
ATOM 1137 N N . GLU A 1 145 ? 54.431 30.404 40.571 1.00 21.58 145 GLU A N 1
ATOM 1138 C CA . GLU A 1 145 ? 53.749 31.360 41.471 1.00 22.30 145 GLU A CA 1
ATOM 1139 C C . GLU A 1 145 ? 52.522 30.871 42.273 1.00 25.23 145 GLU A C 1
ATOM 1140 O O . GLU A 1 145 ? 52.273 31.367 43.388 1.00 25.62 145 GLU A O 1
ATOM 1146 N N . ASP A 1 146 ? 51.760 29.931 41.712 1.00 19.84 146 ASP A N 1
ATOM 1147 C CA . ASP A 1 146 ? 50.519 29.415 42.302 1.00 20.00 146 ASP A CA 1
ATOM 1148 C C . ASP A 1 146 ? 50.783 28.683 43.664 1.00 21.77 146 ASP A C 1
ATOM 1149 O O . ASP A 1 146 ? 49.850 28.489 44.455 1.00 24.19 146 ASP A O 1
ATOM 1154 N N . GLN A 1 147 ? 52.023 28.277 43.896 1.00 17.40 147 GLN A N 1
ATOM 1155 C CA . GLN A 1 147 ? 52.390 27.539 45.162 1.00 17.59 147 GLN A CA 1
ATOM 1156 C C . GLN A 1 147 ? 52.968 28.441 46.241 1.00 21.20 147 GLN A C 1
ATOM 1157 O O . GLN A 1 147 ? 53.312 27.968 47.341 1.00 21.62 147 GLN A O 1
ATOM 1163 N N . LYS A 1 148 ? 53.084 29.723 45.944 1.00 18.34 148 LYS A N 1
ATOM 1164 C CA . LYS A 1 148 ? 53.729 30.659 46.860 1.00 19.20 148 LYS A CA 1
ATOM 1165 C C . LYS A 1 148 ? 53.015 30.672 48.208 1.00 22.36 148 LYS A C 1
ATOM 1166 O O . LYS A 1 148 ? 53.669 30.611 49.277 1.00 23.33 148 LYS A O 1
ATOM 1172 N N . GLN A 1 149 ? 51.705 30.793 48.163 1.00 18.96 149 GLN A N 1
ATOM 1173 C CA . GLN A 1 149 ? 50.905 30.889 49.437 1.00 18.91 149 GLN A CA 1
ATOM 1174 C C . GLN A 1 149 ? 51.070 29.643 50.333 1.00 22.58 149 GLN A C 1
ATOM 1175 O O . GLN A 1 149 ? 51.181 29.767 51.575 1.00 22.73 149 GLN A O 1
ATOM 1181 N N . HIS A 1 150 ? 51.055 28.461 49.725 1.00 17.38 150 HIS A N 1
ATOM 1182 C CA . HIS A 1 150 ? 51.274 27.212 50.442 1.00 17.38 150 HIS A CA 1
ATOM 1183 C C . HIS A 1 150 ? 52.630 27.197 51.095 1.00 21.65 150 HIS A C 1
ATOM 1184 O O . HIS A 1 150 ? 52.810 26.702 52.241 1.00 20.22 150 HIS A O 1
ATOM 1191 N N . ILE A 1 151 ? 53.626 27.696 50.385 1.00 18.29 151 ILE A N 1
ATOM 1192 C CA . ILE A 1 151 ? 54.935 27.731 50.979 1.00 18.14 151 ILE A CA 1
ATOM 1193 C C . ILE A 1 151 ? 54.972 28.785 52.134 1.00 22.64 151 ILE A C 1
ATOM 1194 O O . ILE A 1 151 ? 55.687 28.565 53.184 1.00 21.54 151 ILE A O 1
ATOM 1199 N N . GLU A 1 152 ? 54.199 29.867 51.989 1.00 19.04 152 GLU A N 1
ATOM 1200 C CA . GLU A 1 152 ? 54.127 30.885 53.064 1.00 20.36 152 GLU A CA 1
ATOM 1201 C C . GLU A 1 152 ? 53.567 30.183 54.341 1.00 23.50 152 GLU A C 1
ATOM 1202 O O . GLU A 1 152 ? 54.104 30.371 55.446 1.00 22.05 152 GLU A O 1
ATOM 1208 N N . LEU A 1 153 ? 52.520 29.377 54.163 1.00 20.20 153 LEU A N 1
ATOM 1209 C CA . LEU A 1 153 ? 51.907 28.620 55.282 1.00 20.56 153 LEU A CA 1
ATOM 1210 C C . LEU A 1 153 ? 52.875 27.594 55.862 1.00 23.46 153 LEU A C 1
ATOM 1211 O O . LEU A 1 153 ? 52.931 27.379 57.085 1.00 20.25 153 LEU A O 1
ATOM 1216 N N . THR A 1 154 ? 53.673 26.974 55.003 1.00 18.25 154 THR A N 1
ATOM 1217 C CA . THR A 1 154 ? 54.660 26.029 55.451 1.00 18.71 154 THR A CA 1
ATOM 1218 C C . THR A 1 154 ? 55.667 26.756 56.360 1.00 21.33 154 THR A C 1
ATOM 1219 O O . THR A 1 154 ? 56.080 26.204 57.398 1.00 21.19 154 THR A O 1
ATOM 1223 N N . ARG A 1 155 ? 56.062 27.970 55.964 1.00 16.79 155 ARG A N 1
ATOM 1224 C CA . ARG A 1 155 ? 57.020 28.758 56.726 1.00 17.14 155 ARG A CA 1
ATOM 1225 C C . ARG A 1 155 ? 56.352 29.041 58.106 1.00 21.46 155 ARG A C 1
ATOM 1226 O O . ARG A 1 155 ? 57.008 28.896 59.147 1.00 22.68 155 ARG A O 1
ATOM 1234 N N . ASP A 1 156 ? 55.087 29.461 58.080 1.00 16.84 156 ASP A N 1
ATOM 1235 C CA . ASP A 1 156 ? 54.319 29.780 59.335 1.00 16.17 156 ASP A CA 1
ATOM 1236 C C . ASP A 1 156 ? 54.317 28.539 60.247 1.00 22.58 156 ASP A C 1
ATOM 1237 O O . ASP A 1 156 ? 54.564 28.649 61.492 1.00 21.13 156 ASP A O 1
ATOM 1242 N N . LEU A 1 157 ? 54.049 27.366 59.667 1.00 17.00 157 LEU A N 1
ATOM 1243 C CA . LEU A 1 157 ? 54.037 26.129 60.465 1.00 16.95 157 LEU A CA 1
ATOM 1244 C C . LEU A 1 157 ? 55.379 25.759 61.047 1.00 20.43 157 LEU A C 1
ATOM 1245 O O . LEU A 1 157 ? 55.498 25.358 62.253 1.00 18.71 157 LEU A O 1
ATOM 1250 N N . ALA A 1 158 ? 56.415 25.876 60.234 1.00 15.59 158 ALA A N 1
ATOM 1251 C CA . ALA A 1 158 ? 57.768 25.565 60.673 1.00 16.52 158 ALA A CA 1
ATOM 1252 C C . ALA A 1 158 ? 58.134 26.490 61.872 1.00 20.32 158 ALA A C 1
ATOM 1253 O O . ALA A 1 158 ? 58.723 26.028 62.894 1.00 19.13 158 ALA A O 1
ATOM 1255 N N . GLU A 1 159 ? 57.817 27.777 61.741 1.00 17.48 159 GLU A N 1
ATOM 1256 C CA . GLU A 1 159 ? 58.134 28.755 62.802 1.00 18.25 159 GLU A CA 1
ATOM 1257 C C . GLU A 1 159 ? 57.331 28.436 64.063 1.00 21.76 159 GLU A C 1
ATOM 1258 O O . GLU A 1 159 ? 57.879 28.462 65.190 1.00 22.84 159 GLU A O 1
ATOM 1264 N N . ARG A 1 160 ? 56.062 28.120 63.880 1.00 17.86 160 ARG A N 1
ATOM 1265 C CA . ARG A 1 160 ? 55.184 27.744 65.010 1.00 18.53 160 ARG A CA 1
ATOM 1266 C C . ARG A 1 160 ? 55.729 26.519 65.743 1.00 23.36 160 ARG A C 1
ATOM 1267 O O . ARG A 1 160 ? 55.856 26.521 67.009 1.00 22.24 160 ARG A O 1
ATOM 1275 N N . PHE A 1 161 ? 56.055 25.463 64.998 1.00 17.00 161 PHE A N 1
ATOM 1276 C CA . PHE A 1 161 ? 56.598 24.273 65.595 1.00 17.33 161 PHE A CA 1
ATOM 1277 C C . PHE A 1 161 ? 57.912 24.584 66.368 1.00 21.84 161 PHE A C 1
ATOM 1278 O O . PHE A 1 161 ? 58.132 24.140 67.526 1.00 21.91 161 PHE A O 1
ATOM 1286 N N . ASN A 1 162 ? 58.801 25.306 65.710 1.00 18.35 162 ASN A N 1
ATOM 1287 C CA . ASN A 1 162 ? 60.091 25.645 66.292 1.00 18.00 162 ASN A CA 1
ATOM 1288 C C . ASN A 1 162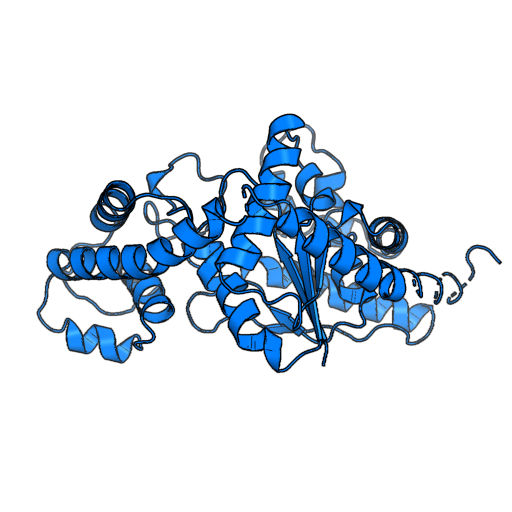 ? 59.896 26.444 67.603 1.00 22.19 162 ASN A C 1
ATOM 1289 O O . ASN A 1 162 ? 60.602 26.199 68.583 1.00 22.05 162 ASN A O 1
ATOM 1294 N N . LYS A 1 163 ? 58.947 27.375 67.599 1.00 19.07 163 LYS A N 1
ATOM 1295 C CA . LYS A 1 163 ? 58.680 28.222 68.794 1.00 18.44 163 LYS A CA 1
ATOM 1296 C C . LYS A 1 163 ? 58.123 27.369 69.935 1.00 23.22 163 LYS A C 1
ATOM 1297 O O . LYS A 1 163 ? 58.526 27.542 71.129 1.00 21.96 163 LYS A O 1
ATOM 1303 N N . ARG A 1 164 ? 57.163 26.513 69.607 1.00 18.50 164 ARG A N 1
ATOM 1304 C CA . ARG A 1 164 ? 56.527 25.641 70.604 1.00 18.74 164 ARG A CA 1
ATOM 1305 C C . ARG A 1 164 ? 57.407 24.510 71.132 1.00 24.16 164 ARG A C 1
ATOM 1306 O O . ARG A 1 164 ? 57.458 24.247 72.364 1.00 24.27 164 ARG A O 1
ATOM 1314 N N . TYR A 1 165 ? 58.120 23.831 70.241 1.00 18.97 165 TYR A N 1
ATOM 1315 C CA . TYR A 1 1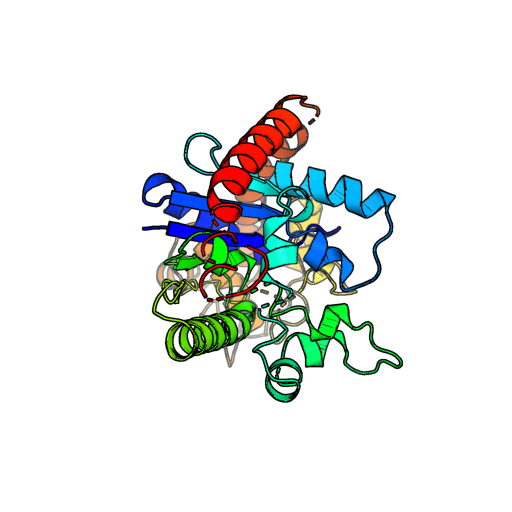65 ? 58.858 22.638 70.606 1.00 17.83 165 TYR A CA 1
ATOM 1316 C C . TYR A 1 165 ? 60.351 22.645 70.558 1.00 21.22 165 TYR A C 1
ATOM 1317 O O . TYR A 1 165 ? 60.969 21.649 70.881 1.00 22.34 165 TYR A O 1
ATOM 1326 N N . GLY A 1 166 ? 60.942 23.765 70.165 1.00 18.96 166 GLY A N 1
ATOM 1327 C CA . GLY A 1 166 ? 62.382 23.855 70.059 1.00 18.45 166 GLY A CA 1
ATOM 1328 C C . GLY A 1 166 ? 62.742 23.908 68.546 1.00 24.72 166 GLY A C 1
ATOM 1329 O O . GLY A 1 166 ? 62.063 23.301 67.731 1.00 24.35 166 GLY A O 1
ATOM 1330 N N . GLU A 1 167 ? 63.799 24.632 68.221 1.00 22.11 167 GLU A N 1
ATOM 1331 C CA . GLU A 1 167 ? 64.226 24.774 66.819 1.00 22.96 167 GLU A CA 1
ATOM 1332 C C . GLU A 1 167 ? 64.545 23.416 66.205 1.00 25.14 167 GLU A C 1
ATOM 1333 O O . GLU A 1 167 ? 65.472 22.750 66.619 1.00 25.22 167 GLU A O 1
ATOM 1339 N N . LEU A 1 168 ? 63.807 23.031 65.174 1.00 20.37 168 LEU A N 1
ATOM 1340 C CA . LEU A 1 168 ? 64.065 21.753 64.524 1.00 19.59 168 LEU A CA 1
ATOM 1341 C C . LEU A 1 168 ? 64.109 21.957 62.979 1.00 21.29 168 LEU A C 1
ATOM 1342 O O . LEU A 1 168 ? 64.923 21.380 62.301 1.00 20.82 168 LEU A O 1
ATOM 1347 N N . PHE A 1 169 ? 63.181 22.743 62.495 1.00 16.50 169 PHE A N 1
ATOM 1348 C CA . PHE A 1 169 ? 63.069 22.940 61.037 1.00 15.67 169 PHE A CA 1
ATOM 1349 C C . PHE A 1 169 ? 63.822 24.105 60.509 1.00 21.95 169 PHE A C 1
ATOM 1350 O O . PHE A 1 169 ? 63.878 25.177 61.127 1.00 20.65 169 PHE A O 1
ATOM 1358 N N . THR A 1 170 ? 64.304 23.929 59.266 1.00 18.98 170 THR A N 1
ATOM 1359 C CA . THR A 1 170 ? 64.881 25.024 58.532 1.00 18.68 170 THR A CA 1
ATOM 1360 C C . THR A 1 170 ? 63.651 25.693 57.948 1.00 19.01 170 THR A C 1
ATOM 1361 O O . THR A 1 170 ? 62.674 25.024 57.594 1.00 20.28 170 THR A O 1
ATOM 1365 N N . ILE A 1 171 ? 63.659 27.006 57.907 1.00 15.92 171 ILE A N 1
ATOM 1366 C CA . ILE A 1 171 ? 62.558 27.773 57.349 1.00 16.55 171 ILE A CA 1
ATOM 1367 C C . ILE A 1 171 ? 62.811 27.829 55.820 1.00 21.14 171 ILE A C 1
ATOM 1368 O O . ILE A 1 171 ? 63.733 28.504 55.376 1.00 22.63 171 ILE A O 1
ATOM 1373 N N . PRO A 1 172 ? 62.022 27.078 55.064 1.00 18.27 172 PRO A N 1
ATOM 1374 C CA . PRO A 1 172 ? 62.215 26.989 53.569 1.00 17.25 172 PRO A CA 1
ATOM 1375 C C . PRO A 1 172 ? 61.826 28.288 52.834 1.00 20.91 172 PRO A C 1
ATOM 1376 O O . PRO A 1 172 ? 61.089 29.133 53.340 1.00 20.10 172 PRO A O 1
ATOM 1380 N N . GLU A 1 173 ? 62.309 28.450 51.604 1.00 18.72 173 GLU A N 1
ATOM 1381 C CA . GLU A 1 173 ? 62.026 29.670 50.880 1.00 18.27 173 GLU A CA 1
ATOM 1382 C C . GLU A 1 173 ? 61.674 29.271 49.416 1.00 20.58 173 GLU A C 1
ATOM 1383 O O . GLU A 1 173 ? 62.301 28.415 48.879 1.00 19.59 173 GLU A O 1
ATOM 1389 N N . ALA A 1 174 ? 60.610 29.839 48.886 1.00 18.41 174 ALA A N 1
ATOM 1390 C CA . ALA A 1 174 ? 60.199 29.556 47.485 1.00 18.64 174 ALA A CA 1
ATOM 1391 C C . ALA A 1 174 ? 61.291 30.108 46.527 1.00 23.86 174 ALA A C 1
ATOM 1392 O O . ALA A 1 174 ? 61.933 31.103 46.823 1.00 23.00 174 ALA A O 1
ATOM 1394 N N . ARG A 1 175 ? 61.424 29.494 45.344 1.00 21.47 175 ARG A N 1
ATOM 1395 C CA . ARG A 1 175 ? 62.300 30.032 44.288 1.00 21.17 175 ARG A CA 1
ATOM 1396 C C . ARG A 1 175 ? 61.328 30.012 43.105 1.00 22.66 175 ARG A C 1
ATOM 1397 O O . ARG A 1 175 ? 60.889 28.951 42.699 1.00 21.42 175 ARG A O 1
ATOM 1405 N N . ILE A 1 176 ? 60.892 31.179 42.670 1.00 22.08 176 ILE A N 1
ATOM 1406 C CA . ILE A 1 176 ? 59.886 31.243 41.598 1.00 23.76 176 ILE A CA 1
ATOM 1407 C C . ILE A 1 176 ? 60.510 31.994 40.390 1.00 28.95 176 ILE A C 1
ATOM 1408 O O . ILE A 1 176 ? 61.112 33.048 40.550 1.00 28.40 176 ILE A O 1
ATOM 1413 N N . PRO A 1 177 ? 60.440 31.377 39.214 1.00 27.20 177 PRO A N 1
ATOM 1414 C CA . PRO A 1 177 ? 61.065 31.965 38.016 1.00 27.60 177 PRO A CA 1
ATOM 1415 C C . PRO A 1 177 ? 60.6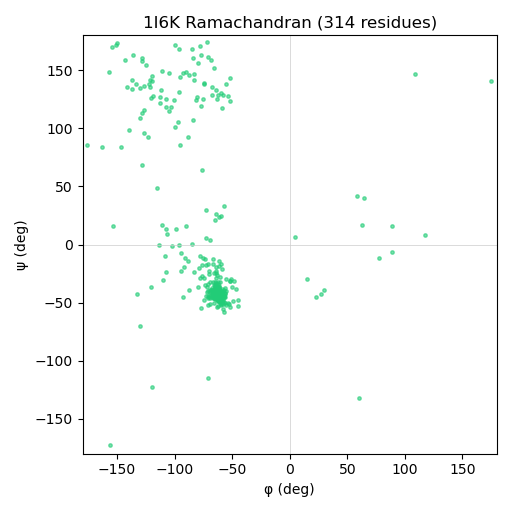54 33.394 37.791 1.00 32.17 177 PRO A C 1
ATOM 1416 O O . PRO A 1 177 ? 59.508 33.748 37.953 1.00 31.30 177 PRO A O 1
ATOM 1420 N N . LYS A 1 178 ? 61.584 34.200 37.320 1.00 32.92 178 LYS A N 1
ATOM 1421 C CA . LYS A 1 178 ? 61.267 35.591 37.001 1.00 34.33 178 LYS A CA 1
ATOM 1422 C C . LYS A 1 178 ? 60.335 35.604 35.771 1.00 37.35 178 LYS A C 1
ATOM 1423 O O . LYS A 1 178 ? 59.294 36.278 35.749 1.00 37.44 178 LYS A O 1
ATOM 1429 N N . VAL A 1 179 ? 60.691 34.817 34.770 1.00 32.54 179 VAL A N 1
ATOM 1430 C CA . VAL A 1 179 ? 59.873 34.737 33.561 1.00 31.26 179 VAL A CA 1
ATOM 1431 C C . VAL A 1 179 ? 59.286 33.348 33.542 1.00 31.86 179 VAL A C 1
ATOM 1432 O O . VAL A 1 179 ? 59.987 32.378 33.756 1.00 31.91 179 VAL A O 1
ATOM 1436 N N . GLY A 1 180 ? 58.002 33.240 33.294 1.00 27.80 180 GLY A N 1
ATOM 1437 C CA . GLY A 1 180 ? 57.413 31.905 33.240 1.00 26.85 180 GLY A CA 1
ATOM 1438 C C . GLY A 1 180 ? 56.902 31.336 34.588 1.00 27.07 180 GLY A C 1
ATOM 1439 O O . GLY A 1 180 ? 56.641 30.143 34.688 1.00 25.08 180 GLY A O 1
ATOM 1440 N N . ALA A 1 181 ? 56.745 32.210 35.580 1.00 24.29 181 ALA A N 1
ATOM 1441 C CA . ALA A 1 181 ? 56.229 31.822 36.919 1.00 23.64 181 ALA A CA 1
ATOM 1442 C C . ALA A 1 181 ? 54.769 31.478 36.825 1.00 25.84 181 ALA A C 1
ATOM 1443 O O . ALA A 1 181 ? 54.219 30.696 37.648 1.00 24.32 181 ALA A O 1
ATOM 1445 N N . ARG A 1 182 ? 54.109 32.058 35.819 1.00 20.85 182 ARG A N 1
ATOM 1446 C CA . ARG A 1 182 ? 52.706 31.827 35.664 1.00 19.32 182 ARG A CA 1
ATOM 1447 C C . ARG A 1 182 ? 52.319 31.833 34.177 1.00 23.34 182 ARG A C 1
ATOM 1448 O O . ARG A 1 182 ? 51.895 32.837 33.658 1.00 23.18 182 ARG A O 1
ATOM 1456 N N . ILE A 1 183 ? 52.491 30.703 33.544 1.00 20.89 183 ILE A N 1
ATOM 1457 C CA . ILE A 1 183 ? 52.122 30.540 32.119 1.00 19.73 183 ILE A CA 1
ATOM 1458 C C . ILE A 1 183 ? 50.606 30.515 32.033 1.00 23.37 183 ILE A C 1
ATOM 1459 O O . ILE A 1 183 ? 49.950 29.748 32.741 1.00 22.34 183 ILE A O 1
ATOM 1472 N N . SER A 1 185 ? 46.644 30.438 29.983 1.00 18.64 185 SER A N 1
ATOM 1473 C CA . SER A 1 185 ? 45.872 29.651 29.041 1.00 19.12 185 SER A CA 1
ATOM 1474 C C . SER A 1 185 ? 46.100 30.275 27.661 1.00 21.62 185 SER A C 1
ATOM 1475 O O . SER A 1 185 ? 46.257 31.470 27.572 1.00 19.97 185 SER A O 1
ATOM 1478 N N . LEU A 1 186 ? 46.161 29.442 26.628 1.00 21.17 186 LEU A N 1
ATOM 1479 C CA . LEU A 1 186 ? 46.377 29.956 25.244 1.00 20.38 186 LEU A CA 1
ATOM 1480 C C . LEU A 1 186 ? 45.050 30.479 24.746 1.00 25.19 186 LEU A C 1
ATOM 1481 O O . LEU A 1 186 ? 44.977 31.280 23.787 1.00 25.04 186 LEU A O 1
ATOM 1486 N N . VAL A 1 187 ? 43.996 30.003 25.392 1.00 21.30 187 VAL A N 1
ATOM 1487 C CA . VAL A 1 187 ? 42.625 30.334 25.050 1.00 23.50 187 VAL A CA 1
ATOM 1488 C C . VAL A 1 187 ? 42.131 31.596 25.745 1.00 28.89 187 VAL A C 1
ATOM 1489 O O . VAL A 1 187 ? 41.417 32.367 25.174 1.00 29.63 187 VAL A O 1
ATOM 1493 N N . ASP A 1 188 ? 42.509 31.784 27.001 1.00 26.00 188 ASP A N 1
ATOM 1494 C CA . ASP A 1 188 ? 42.163 32.990 27.728 1.00 26.31 188 ASP A CA 1
ATOM 1495 C C . ASP A 1 188 ? 43.408 33.337 28.508 1.00 30.75 188 ASP A C 1
ATOM 1496 O O . ASP A 1 188 ? 43.671 32.746 29.554 1.00 31.62 188 ASP A O 1
ATOM 1501 N N . PRO A 1 189 ? 44.201 34.265 27.974 1.00 27.53 189 PRO A N 1
ATOM 1502 C CA . PRO A 1 189 ? 45.477 34.618 28.586 1.00 27.04 189 PRO A CA 1
ATOM 1503 C C . PRO A 1 189 ? 45.380 35.371 29.923 1.00 30.12 189 PRO A C 1
ATOM 1504 O O . PRO A 1 189 ? 46.387 35.746 30.477 1.00 29.73 189 PRO A O 1
ATOM 1508 N N . THR A 1 190 ? 44.169 35.560 30.427 1.00 27.10 190 THR A N 1
ATOM 1509 C CA . THR A 1 190 ? 43.984 36.214 31.738 1.00 27.03 190 THR A CA 1
ATOM 1510 C C . THR A 1 190 ? 43.884 35.128 32.818 1.00 30.23 190 THR A C 1
ATOM 1511 O O . THR A 1 190 ? 43.850 35.429 34.026 1.00 29.86 190 THR A O 1
ATOM 1515 N N . LYS A 1 191 ? 43.821 33.879 32.370 1.00 24.89 191 LYS A N 1
ATOM 1516 C CA . LYS A 1 191 ? 43.724 32.706 33.235 1.00 24.92 191 LYS A CA 1
ATOM 1517 C C . LYS A 1 191 ? 44.997 31.894 33.186 1.00 28.04 191 LYS A C 1
ATOM 1518 O O . LYS A 1 191 ? 45.679 31.834 32.150 1.00 27.50 191 LYS A O 1
ATOM 1524 N N . LYS A 1 192 ? 45.323 31.230 34.299 1.00 21.23 192 LYS A N 1
ATOM 1525 C CA . LYS A 1 192 ? 46.502 30.419 34.353 1.00 19.25 192 LYS A CA 1
ATOM 1526 C C . LYS A 1 192 ? 46.299 29.179 33.492 1.00 20.93 192 LYS A C 1
ATOM 1527 O O . LYS A 1 192 ? 45.176 28.653 33.381 1.00 21.54 192 LYS A O 1
ATOM 1541 N N . SER A 1 194 ? 45.972 25.663 33.107 1.00 19.97 194 SER A N 1
ATOM 1542 C CA . SER A 1 194 ? 45.669 24.586 34.055 1.00 21.10 194 SER A CA 1
ATOM 1543 C C . SER A 1 194 ? 45.506 23.221 33.446 1.00 25.90 194 SER A C 1
ATOM 1544 O O . SER A 1 194 ? 44.827 23.061 32.412 1.00 24.97 194 SER A O 1
ATOM 1547 N N . LYS A 1 195 ? 46.036 22.222 34.154 1.00 22.05 195 LYS A N 1
ATOM 1548 C CA . LYS A 1 195 ? 45.995 20.826 33.736 1.00 22.38 195 LYS A CA 1
ATOM 1549 C C . LYS A 1 195 ? 44.616 20.383 33.633 1.00 27.81 195 LYS A C 1
ATOM 1550 O O . LYS A 1 195 ? 44.262 19.332 33.097 1.00 29.07 195 LYS A O 1
ATOM 1556 N N . SER A 1 196 ? 43.621 21.177 34.320 1.00 20.57 196 SER A N 1
ATOM 1557 C CA . SER A 1 196 ? 42.099 20.714 34.380 1.00 23.50 196 SER A CA 1
ATOM 1558 C C . SER A 1 196 ? 41.249 21.563 33.504 1.00 23.56 196 SER A C 1
ATOM 1559 O O . SER A 1 196 ? 40.049 21.515 33.596 1.00 22.96 196 SER A O 1
ATOM 1562 N N . ASP A 1 197 ? 41.862 22.355 32.633 1.00 19.08 197 ASP A N 1
ATOM 1563 C CA . ASP A 1 197 ? 41.032 23.185 31.761 1.00 18.27 197 ASP A CA 1
ATOM 1564 C C . ASP A 1 197 ? 40.173 22.258 30.875 1.00 22.32 197 ASP A C 1
ATOM 1565 O O . ASP A 1 197 ? 40.690 21.314 30.302 1.00 22.63 197 ASP A O 1
ATOM 1570 N N . PRO A 1 198 ? 38.856 22.485 30.834 1.00 20.45 198 PRO A N 1
ATOM 1571 C CA . PRO A 1 198 ? 37.971 21.636 30.003 1.00 20.67 198 PRO A CA 1
ATOM 1572 C C . PRO A 1 198 ? 38.344 21.810 28.508 1.00 23.25 198 PRO A C 1
ATOM 1573 O O . PRO A 1 198 ? 38.052 20.968 27.711 1.00 24.43 198 PRO A O 1
ATOM 1577 N N . ASN A 1 199 ? 38.973 22.918 28.179 1.00 18.69 199 ASN A N 1
ATOM 1578 C CA . ASN A 1 199 ? 39.357 23.184 26.749 1.00 17.69 199 ASN A CA 1
ATOM 1579 C C . ASN A 1 199 ? 40.817 22.778 26.497 1.00 20.72 199 ASN A C 1
ATOM 1580 O O . ASN A 1 199 ? 41.747 23.419 26.958 1.00 20.43 199 ASN A O 1
ATOM 1585 N N . PRO A 1 200 ? 41.017 21.667 25.808 1.00 18.77 200 PRO A N 1
ATOM 1586 C CA . PRO A 1 200 ? 42.360 21.170 25.541 1.00 19.14 200 PRO A CA 1
ATOM 1587 C C . PRO A 1 200 ? 43.242 22.119 24.766 1.00 20.88 200 PRO A C 1
ATOM 1588 O O . PRO A 1 200 ? 44.454 21.984 24.797 1.00 19.54 200 PRO A O 1
ATOM 1592 N N . LYS A 1 201 ? 42.632 23.121 24.123 1.00 20.70 201 LYS A N 1
ATOM 1593 C CA . LYS A 1 201 ? 43.393 24.138 23.381 1.00 21.46 201 LYS A CA 1
ATOM 1594 C C . LYS A 1 201 ? 44.008 25.158 24.334 1.00 23.77 201 LYS A C 1
ATOM 1595 O O . LYS A 1 201 ? 44.853 25.941 23.953 1.00 21.86 201 LYS A O 1
ATOM 1601 N N . ALA A 1 202 ? 43.598 25.106 25.624 1.00 19.52 202 ALA A N 1
ATOM 1602 C CA . ALA A 1 202 ? 44.156 26.030 26.593 1.00 18.14 202 ALA A CA 1
ATOM 1603 C C . ALA A 1 202 ? 45.571 25.673 26.993 1.00 18.56 202 ALA A C 1
ATOM 1604 O O . ALA A 1 202 ? 46.315 26.527 27.364 1.00 18.90 202 ALA A O 1
ATOM 1606 N N . TYR A 1 203 ? 45.923 24.403 26.943 1.00 16.81 203 TYR A N 1
ATOM 1607 C CA . TYR A 1 203 ? 47.244 24.007 27.347 1.00 17.98 203 TYR A CA 1
ATOM 1608 C C . TYR A 1 203 ? 47.972 23.153 26.294 1.00 21.70 203 TYR A C 1
ATOM 1609 O O . TYR A 1 203 ? 47.356 22.486 25.460 1.00 22.80 203 TYR A O 1
ATOM 1618 N N . ILE A 1 204 ? 49.272 23.093 26.407 1.00 18.09 204 ILE A N 1
ATOM 1619 C CA . ILE A 1 204 ? 49.995 22.166 25.628 1.00 19.09 204 ILE A CA 1
ATOM 1620 C C . ILE A 1 204 ? 50.575 21.148 26.619 1.00 21.88 204 ILE A C 1
ATOM 1621 O O . ILE A 1 204 ? 51.293 21.520 27.553 1.00 22.13 204 ILE A O 1
ATOM 1626 N N . THR A 1 205 ? 50.227 19.895 26.430 1.00 17.25 205 THR A N 1
ATOM 1627 C CA . THR A 1 205 ? 50.765 18.813 27.254 1.00 17.72 205 THR A CA 1
ATOM 1628 C C . THR A 1 205 ? 52.172 18.460 26.757 1.00 22.64 205 THR A C 1
ATOM 1629 O O . THR A 1 205 ? 52.517 18.692 25.558 1.00 20.30 205 THR A O 1
ATOM 1633 N N . LEU A 1 206 ? 52.998 17.880 27.621 1.00 17.10 206 LEU A N 1
ATOM 1634 C CA . LEU A 1 206 ? 54.333 17.508 27.201 1.00 16.83 206 LEU A CA 1
ATOM 1635 C C . LEU A 1 206 ? 54.300 16.367 26.150 1.00 20.85 206 LEU A C 1
ATOM 1636 O O . LEU A 1 206 ? 55.302 16.077 25.536 1.00 21.87 206 LEU A O 1
ATOM 1641 N N . LEU A 1 207 ? 53.160 15.728 25.966 1.00 16.21 207 LEU A N 1
ATOM 1642 C CA . LEU A 1 207 ? 53.117 14.611 25.029 1.00 16.11 207 LEU A CA 1
ATOM 1643 C C . LEU A 1 207 ? 52.379 14.990 23.732 1.00 19.72 207 LEU A C 1
ATOM 1644 O O . LEU A 1 207 ? 52.055 14.102 22.952 1.00 20.56 207 LEU A O 1
ATOM 1649 N N . ASP A 1 208 ? 52.072 16.262 23.573 1.00 15.46 208 ASP A N 1
ATOM 1650 C CA . ASP A 1 208 ? 51.315 16.753 22.359 1.00 14.49 208 ASP A CA 1
ATOM 1651 C C . ASP A 1 208 ? 52.233 16.578 21.135 1.00 20.07 208 ASP A C 1
ATOM 1652 O O . ASP A 1 208 ? 53.415 16.924 21.183 1.00 19.31 208 ASP A O 1
ATOM 1657 N N . ASP A 1 209 ? 51.655 16.056 20.044 1.00 19.23 209 ASP A N 1
ATOM 1658 C CA . ASP A 1 209 ? 52.441 15.865 18.803 1.00 19.63 209 ASP A CA 1
ATOM 1659 C C . ASP A 1 209 ? 52.634 17.164 18.042 1.00 22.00 209 ASP A C 1
ATOM 1660 O O . ASP A 1 209 ? 52.099 18.202 18.402 1.00 18.97 209 ASP A O 1
ATOM 1665 N N . ALA A 1 210 ? 53.484 17.139 17.016 1.00 19.39 210 ALA A N 1
ATOM 1666 C CA . ALA A 1 210 ? 53.782 18.387 16.323 1.00 19.39 210 ALA A CA 1
ATOM 1667 C C . ALA A 1 210 ? 52.580 19.103 15.757 1.00 19.29 210 ALA A C 1
ATOM 1668 O O . ALA A 1 210 ? 52.496 20.335 15.836 1.00 17.79 210 ALA A O 1
ATOM 1670 N N . LYS A 1 211 ? 51.700 18.355 15.101 1.00 19.06 211 LYS A N 1
ATOM 1671 C CA . LYS A 1 211 ? 50.520 18.965 14.473 1.00 19.16 211 LYS A CA 1
ATOM 1672 C C . LYS A 1 211 ? 49.656 19.617 15.527 1.00 23.10 211 LYS A C 1
ATOM 1673 O O . LYS A 1 211 ? 49.175 20.741 15.356 1.00 21.18 211 LYS A O 1
ATOM 1679 N N . THR A 1 212 ? 49.535 18.931 16.669 1.00 19.31 212 THR A N 1
ATOM 1680 C CA . THR A 1 212 ? 48.723 19.451 17.786 1.00 17.73 212 THR A CA 1
ATOM 1681 C C . THR A 1 212 ? 49.331 20.738 18.349 1.00 19.01 212 THR A C 1
ATOM 1682 O O . THR A 1 212 ? 48.634 21.723 18.592 1.00 19.58 212 THR A O 1
ATOM 1686 N N . ILE A 1 213 ? 50.646 20.769 18.528 1.00 16.90 213 ILE A N 1
ATOM 1687 C CA . ILE A 1 213 ? 51.272 21.950 19.034 1.00 16.42 213 ILE A CA 1
ATOM 1688 C C . ILE A 1 213 ? 51.082 23.110 18.076 1.00 20.41 213 ILE A C 1
ATOM 1689 O O . ILE A 1 213 ? 50.819 24.243 18.466 1.00 17.37 213 ILE A O 1
ATOM 1694 N N . GLU A 1 214 ? 51.226 22.831 16.780 1.00 19.02 214 GLU A N 1
ATOM 1695 C CA . GLU A 1 214 ? 51.045 23.893 15.832 1.00 18.14 214 GLU A CA 1
ATOM 1696 C C . GLU A 1 214 ? 49.642 24.460 15.917 1.00 20.39 214 GLU A C 1
ATOM 1697 O O . GLU A 1 214 ? 49.480 25.656 15.963 1.00 21.94 214 GLU A O 1
ATOM 1703 N N . LYS A 1 215 ? 48.639 23.589 15.942 1.00 18.06 215 LYS A N 1
ATOM 1704 C CA . LYS A 1 215 ? 47.247 23.995 16.044 1.00 18.01 215 LYS A CA 1
ATOM 1705 C C . LYS A 1 215 ? 47.014 24.866 17.292 1.00 22.02 215 LYS A C 1
ATOM 1706 O O . LYS A 1 215 ? 46.370 25.908 17.234 1.00 20.20 215 LYS A O 1
ATOM 1712 N N . LYS A 1 216 ? 47.575 24.430 18.430 1.00 20.07 216 LYS A N 1
ATOM 1713 C CA . LYS A 1 216 ? 47.359 25.186 19.681 1.00 18.49 216 LYS A CA 1
ATOM 1714 C C . LYS A 1 216 ? 48.041 26.530 19.718 1.00 21.94 216 LYS A C 1
ATOM 1715 O O . LYS A 1 216 ? 47.466 27.504 20.194 1.00 21.57 216 LYS A O 1
ATOM 1721 N N . ILE A 1 217 ? 49.262 26.607 19.183 1.00 20.30 217 ILE A N 1
ATOM 1722 C CA . ILE A 1 217 ? 49.985 27.879 19.144 1.00 22.00 217 ILE A CA 1
ATOM 1723 C C . ILE A 1 217 ? 49.318 28.823 18.146 1.00 27.93 217 ILE A C 1
ATOM 1724 O O . ILE A 1 217 ? 49.119 30.005 18.412 1.00 26.51 217 ILE A O 1
ATOM 1729 N N . LYS A 1 218 ? 48.977 28.293 16.977 1.00 27.89 218 LYS A N 1
ATOM 1730 C CA . LYS A 1 218 ? 48.369 29.132 15.951 1.00 28.56 218 LYS A CA 1
ATOM 1731 C C . LYS A 1 218 ? 47.076 29.755 16.449 1.00 31.83 218 LYS A C 1
ATOM 1732 O O . LYS A 1 218 ? 46.824 30.939 16.237 1.00 30.93 218 LYS A O 1
ATOM 1738 N N . SER A 1 219 ? 46.271 28.940 17.136 1.00 28.86 219 SER A N 1
ATOM 1739 C CA . SER A 1 219 ? 44.988 29.352 17.670 1.00 27.50 219 SER A CA 1
ATOM 1740 C C . SER A 1 219 ? 45.075 30.233 18.916 1.00 31.61 219 SER A C 1
ATOM 1741 O O . SER A 1 219 ? 44.068 30.793 19.331 1.00 31.22 219 SER A O 1
ATOM 1744 N N . ALA A 1 220 ? 46.257 30.337 19.516 1.00 27.77 220 ALA A N 1
ATOM 1745 C CA . ALA A 1 220 ? 46.408 31.136 20.740 1.00 27.19 220 ALA A CA 1
ATOM 1746 C C . ALA A 1 220 ? 45.858 32.544 20.558 1.00 31.89 220 ALA A C 1
ATOM 1747 O O . ALA A 1 220 ? 46.278 33.286 19.652 1.00 31.62 220 ALA A O 1
ATOM 1749 N N . VAL A 1 221 ? 44.920 32.918 21.422 1.00 27.42 221 VAL A N 1
ATOM 1750 C CA . VAL A 1 221 ? 44.318 34.239 21.363 1.00 27.82 221 VAL A CA 1
ATOM 1751 C C . VAL A 1 221 ? 45.323 35.356 21.523 1.00 32.22 221 VAL A C 1
ATOM 1752 O O . VAL A 1 221 ? 46.143 35.338 22.428 1.00 32.54 221 VAL A O 1
ATOM 1756 N N . THR A 1 222 ? 45.284 36.337 20.622 1.00 29.80 222 THR A N 1
ATOM 1757 C CA . THR A 1 222 ? 46.220 37.456 20.698 1.00 30.42 222 THR A CA 1
ATOM 1758 C C . THR A 1 222 ? 45.494 38.772 20.860 1.00 40.50 222 THR A C 1
ATOM 1759 O O . THR A 1 222 ? 44.753 38.971 21.819 1.00 41.95 222 THR A O 1
ATOM 1763 N N . ASP A 1 223 ? 45.735 39.685 19.938 1.00 39.72 223 ASP A N 1
ATOM 1764 C CA . ASP A 1 223 ? 45.097 40.996 19.943 1.00 40.12 223 ASP A CA 1
ATOM 1765 C C . ASP A 1 223 ? 45.136 41.491 18.498 1.00 47.49 223 ASP A C 1
ATOM 1766 O O . ASP A 1 223 ? 45.533 40.745 17.603 1.00 47.45 223 ASP A O 1
ATOM 1771 N N . SER A 1 224 ? 44.741 42.737 18.270 1.00 46.59 224 SER A N 1
ATOM 1772 C CA . SER A 1 224 ? 44.733 43.293 16.904 1.00 47.45 224 SER A CA 1
ATOM 1773 C C . SER A 1 224 ? 45.733 44.433 16.771 1.00 52.73 224 SER A C 1
ATOM 1774 O O . SER A 1 224 ? 45.402 45.512 16.280 1.00 53.42 224 SER A O 1
ATOM 1777 N N . GLU A 1 225 ? 46.953 44.190 17.234 1.00 49.56 225 GLU A N 1
ATOM 1778 C CA . GLU A 1 225 ? 48.013 45.194 17.216 1.00 49.15 225 GLU A CA 1
ATOM 1779 C C . GLU A 1 225 ? 49.064 44.811 16.201 1.00 52.19 225 GLU A C 1
ATOM 1780 O O . GLU A 1 225 ? 49.724 45.671 15.624 1.00 52.70 225 GLU A O 1
ATOM 1786 N N . GLY A 1 226 ? 49.234 43.510 16.001 1.00 46.87 226 GLY A N 1
ATOM 1787 C CA . GLY A 1 226 ? 50.228 43.011 15.073 1.00 45.88 226 GLY A CA 1
ATOM 1788 C C . GLY A 1 226 ? 51.608 43.423 15.552 1.00 47.44 226 GLY A C 1
ATOM 1789 O O . GLY A 1 226 ? 52.571 43.395 14.786 1.00 47.72 226 GLY A O 1
ATOM 1790 N N . THR A 1 227 ? 51.699 43.809 16.824 1.00 41.80 227 THR A N 1
ATOM 1791 C CA . THR A 1 227 ? 52.969 44.207 17.403 1.00 40.72 227 THR A CA 1
ATOM 1792 C C . THR A 1 227 ? 53.430 43.216 18.471 1.00 41.71 227 THR A C 1
ATOM 1793 O O . THR A 1 227 ? 52.700 42.912 19.415 1.00 41.09 227 THR A O 1
ATOM 1797 N N . ILE A 1 228 ? 54.648 42.734 18.307 1.00 35.58 228 ILE A N 1
ATOM 1798 C CA . ILE A 1 228 ? 55.209 41.774 19.199 1.00 33.93 228 ILE A CA 1
ATOM 1799 C C . ILE A 1 228 ? 56.045 42.454 20.257 1.00 35.97 228 ILE A C 1
ATOM 1800 O O . ILE A 1 228 ? 57.268 42.597 20.149 1.00 34.13 228 ILE A O 1
ATOM 1805 N N . ARG A 1 229 ? 55.341 42.869 21.290 1.00 33.28 229 ARG A N 1
ATOM 1806 C CA . ARG A 1 229 ? 55.929 43.589 22.413 1.00 33.89 229 ARG A CA 1
ATOM 1807 C C . ARG A 1 229 ? 55.318 43.010 23.699 1.00 37.98 229 ARG A C 1
ATOM 1808 O O . ARG A 1 229 ? 54.126 42.664 23.731 1.00 37.13 229 ARG A O 1
ATOM 1816 N N . TYR A 1 230 ? 56.134 42.886 24.742 1.00 35.17 230 TYR A N 1
ATOM 1817 C CA . TYR A 1 230 ? 55.638 42.370 26.021 1.00 35.08 230 TYR A CA 1
ATOM 1818 C C . TYR A 1 230 ? 54.921 43.458 26.791 1.00 39.55 230 TYR A C 1
ATOM 1819 O O . TYR A 1 230 ? 55.466 44.532 27.018 1.00 40.05 230 TYR A O 1
ATOM 1828 N N . ASP A 1 231 ? 53.694 43.165 27.193 1.00 36.23 231 ASP A N 1
ATOM 1829 C CA . ASP A 1 231 ? 52.872 44.085 27.957 1.00 35.64 231 ASP A CA 1
ATOM 1830 C C . ASP A 1 231 ? 51.744 43.262 28.573 1.00 36.69 231 ASP A C 1
ATOM 1831 O O . ASP A 1 231 ? 50.658 43.143 28.003 1.00 35.25 231 ASP A O 1
ATOM 1836 N N . LYS A 1 232 ? 52.037 42.646 29.723 1.00 33.59 232 LYS A N 1
ATOM 1837 C CA . LYS A 1 232 ? 51.090 41.751 30.400 1.00 33.45 232 LYS A CA 1
ATOM 1838 C C . LYS A 1 232 ? 49.666 42.267 30.486 1.00 37.80 232 LYS A C 1
ATOM 1839 O O . LYS A 1 232 ? 48.701 41.555 30.178 1.00 36.58 232 LYS A O 1
ATOM 1845 N N . GLU A 1 233 ? 49.527 43.513 30.900 1.00 37.05 233 GLU A N 1
ATOM 1846 C CA . GLU A 1 233 ? 48.211 44.110 31.045 1.00 38.03 233 GLU A CA 1
ATOM 1847 C C . GLU A 1 233 ? 47.480 44.376 29.728 1.00 40.32 233 GLU A C 1
ATOM 1848 O O . GLU A 1 233 ? 46.317 44.005 29.570 1.00 39.44 233 GLU A O 1
ATOM 1854 N N . ALA A 1 234 ? 48.154 45.052 28.801 1.00 36.81 234 ALA A N 1
ATOM 1855 C CA . ALA A 1 234 ? 47.539 45.431 27.521 1.00 36.25 234 ALA A CA 1
ATOM 1856 C C . ALA A 1 234 ? 47.471 44.318 26.484 1.00 38.74 234 ALA A C 1
ATOM 1857 O O . ALA A 1 234 ? 46.513 44.234 25.702 1.00 38.91 234 ALA A O 1
ATOM 1859 N N . LYS A 1 235 ? 48.506 43.494 26.451 1.00 33.45 235 LYS A N 1
ATOM 1860 C CA . LYS A 1 235 ? 48.583 42.394 25.492 1.00 31.70 235 LYS A CA 1
ATOM 1861 C C . LYS A 1 235 ? 48.884 41.077 26.228 1.00 32.49 235 LYS A C 1
ATOM 1862 O O . LYS A 1 235 ? 49.980 40.539 26.114 1.00 30.07 235 LYS A O 1
ATOM 1868 N N . PRO A 1 236 ? 47.924 40.590 27.015 1.00 29.09 236 PRO A N 1
ATOM 1869 C CA . PRO A 1 236 ? 48.144 39.364 27.771 1.00 28.09 236 PRO A CA 1
ATOM 1870 C C . PRO A 1 236 ? 48.508 38.171 26.896 1.00 30.49 236 PRO A C 1
ATOM 1871 O O . PRO A 1 236 ? 49.425 37.446 27.218 1.00 29.75 236 PRO A O 1
ATOM 1875 N N . GLY A 1 237 ? 47.793 37.986 25.778 1.00 26.60 237 GLY A N 1
ATOM 1876 C CA . GLY A 1 237 ? 48.051 36.858 24.855 1.00 25.63 237 GLY A CA 1
ATOM 1877 C C . GLY A 1 237 ? 49.493 36.792 24.296 1.00 27.90 237 GLY A C 1
ATOM 1878 O O . GLY A 1 237 ? 50.187 35.791 24.431 1.00 26.21 237 GLY A O 1
ATOM 1879 N N . ILE A 1 238 ? 49.914 37.863 23.635 1.00 25.17 238 ILE A N 1
ATOM 1880 C CA . ILE A 1 238 ? 51.231 37.947 23.041 1.00 24.98 238 ILE A CA 1
ATOM 1881 C C . ILE A 1 238 ? 52.332 37.894 24.072 1.00 28.17 238 ILE A C 1
ATOM 1882 O O . ILE A 1 238 ? 53.387 37.343 23.836 1.00 26.77 238 ILE A O 1
ATOM 1887 N N . SER A 1 239 ? 52.059 38.459 25.238 1.00 24.82 239 SER A N 1
ATOM 1888 C CA . SER A 1 239 ? 53.056 38.481 26.336 1.00 24.66 2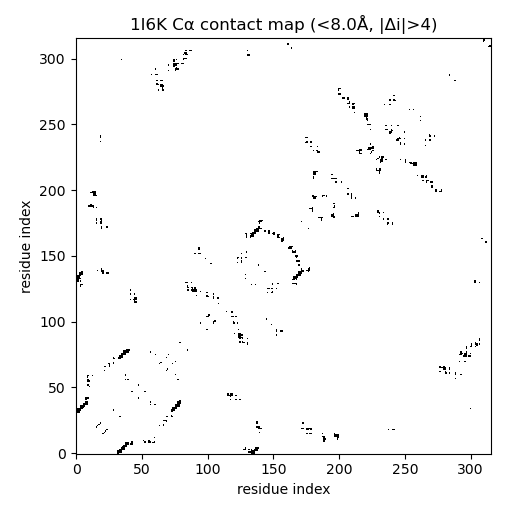39 SER A CA 1
ATOM 1889 C C . SER A 1 239 ? 53.315 37.078 26.875 1.00 23.61 239 SER A C 1
ATOM 1890 O O . SER A 1 239 ? 54.446 36.676 27.103 1.00 23.39 239 SER A O 1
ATOM 1893 N N . ASN A 1 240 ? 52.253 36.331 27.028 1.00 20.87 240 ASN A N 1
ATOM 1894 C CA . ASN A 1 240 ? 52.348 34.942 27.451 1.00 20.74 240 ASN A CA 1
ATOM 1895 C C . ASN A 1 240 ? 53.103 34.136 26.385 1.00 24.27 240 ASN A C 1
ATOM 1896 O O . ASN A 1 240 ? 53.986 33.361 26.685 1.00 21.93 240 ASN A O 1
ATOM 1901 N N . LEU A 1 241 ? 52.809 34.409 25.118 1.00 19.58 241 LEU A N 1
ATOM 1902 C CA . LEU A 1 241 ? 53.524 33.682 24.062 1.00 19.21 241 LEU A CA 1
ATOM 1903 C C . LEU A 1 241 ? 54.991 34.026 24.112 1.00 20.82 241 LEU A C 1
ATOM 1904 O O . LEU A 1 241 ? 55.836 33.167 23.965 1.00 21.16 241 LEU A O 1
ATOM 1909 N N . LEU A 1 242 ? 55.285 35.289 24.386 1.00 19.37 242 LEU A N 1
ATOM 1910 C CA . LEU A 1 242 ? 56.656 35.737 24.483 1.00 20.36 242 LEU A CA 1
ATOM 1911 C C . LEU A 1 242 ? 57.357 35.051 25.656 1.00 25.19 242 LEU A C 1
ATOM 1912 O O . LEU A 1 242 ? 58.519 34.692 25.569 1.00 24.02 242 LEU A O 1
ATOM 1917 N N . ASN A 1 243 ? 56.629 34.851 26.762 1.00 23.09 243 ASN A N 1
ATOM 1918 C CA . ASN A 1 243 ? 57.223 34.161 27.928 1.00 21.79 243 ASN A CA 1
ATOM 1919 C C . ASN A 1 243 ? 57.555 32.719 27.616 1.00 23.22 243 ASN A C 1
ATOM 1920 O O . ASN A 1 243 ? 58.597 32.222 28.005 1.00 23.87 243 ASN A O 1
ATOM 1925 N N . ILE A 1 244 ? 56.683 32.058 26.878 1.00 19.17 244 ILE A N 1
ATOM 1926 C CA . ILE A 1 244 ? 56.908 30.672 26.507 1.00 19.12 244 ILE A CA 1
ATOM 1927 C C . ILE A 1 244 ? 58.120 30.585 25.575 1.00 22.80 244 ILE A C 1
ATOM 1928 O O . ILE A 1 244 ? 58.998 29.746 25.737 1.00 21.09 244 ILE A O 1
ATOM 1933 N N . TYR A 1 245 ? 58.145 31.484 24.594 1.00 20.85 245 TYR A N 1
ATOM 1934 C CA . TYR A 1 245 ? 59.233 31.537 23.621 1.00 20.34 245 TYR A CA 1
ATOM 1935 C C . TYR A 1 245 ? 60.577 31.789 24.324 1.00 23.61 245 TYR A C 1
ATOM 1936 O O . TYR A 1 245 ? 61.547 31.068 24.114 1.00 24.63 245 TYR A O 1
ATOM 1945 N N . SER A 1 246 ? 60.612 32.812 25.167 1.00 21.22 246 SER A N 1
ATOM 1946 C CA . SER A 1 246 ? 61.816 33.189 25.884 1.00 21.37 246 SER A CA 1
ATOM 1947 C C . SER A 1 246 ? 62.347 32.046 26.734 1.00 25.33 246 SER A C 1
ATOM 1948 O O . SER A 1 246 ? 63.506 31.637 26.612 1.00 24.61 246 SER A O 1
ATOM 1951 N N . THR A 1 247 ? 61.493 31.530 27.606 1.00 23.53 247 THR A N 1
ATOM 1952 C CA . THR A 1 247 ? 61.911 30.464 28.484 1.00 22.79 247 THR A CA 1
ATOM 1953 C C . THR A 1 247 ? 62.382 29.231 27.759 1.00 26.46 247 THR A C 1
ATOM 1954 O O . THR A 1 247 ? 63.386 28.636 28.129 1.00 26.66 247 THR A O 1
ATOM 1958 N N . LEU A 1 248 ? 61.678 28.848 26.695 1.00 22.58 248 LEU A N 1
ATOM 1959 C CA . LEU A 1 248 ? 62.048 27.635 25.959 1.00 20.85 248 LEU A CA 1
ATOM 1960 C C . LEU A 1 248 ? 63.239 27.755 25.005 1.00 25.33 248 LEU A C 1
ATOM 1961 O O . LEU A 1 248 ? 63.957 26.780 24.759 1.00 24.85 248 LEU A O 1
ATOM 1966 N N . SER A 1 249 ? 63.439 28.953 24.480 1.00 24.02 249 SER A N 1
ATOM 1967 C CA . SER A 1 249 ? 64.496 29.219 23.501 1.00 23.93 249 SER A CA 1
ATOM 1968 C C . SER A 1 249 ? 65.760 29.723 24.113 1.00 31.67 249 SER A C 1
ATOM 1969 O O . SER A 1 249 ? 66.823 29.620 23.511 1.00 30.68 249 SER A O 1
ATOM 1972 N N . GLY A 1 250 ? 65.649 30.295 25.312 1.00 31.65 250 GLY A N 1
ATOM 1973 C CA . GLY A 1 250 ? 66.817 30.838 25.994 1.00 31.84 250 GLY A CA 1
ATOM 1974 C C . GLY A 1 250 ? 67.031 32.294 25.582 1.00 36.86 250 GLY A C 1
ATOM 1975 O O . GLY A 1 250 ? 67.878 32.979 26.129 1.00 37.64 250 GLY A O 1
ATOM 1976 N N . GLN A 1 251 ? 66.253 32.770 24.624 1.00 32.64 251 GLN A N 1
ATOM 1977 C CA . GLN A 1 251 ? 66.375 34.153 24.203 1.00 32.32 251 GLN A CA 1
ATOM 1978 C C . GLN A 1 251 ? 65.577 35.015 25.142 1.00 36.20 251 GLN A C 1
ATOM 1979 O O . GLN A 1 251 ? 64.531 34.609 25.624 1.00 35.87 251 GLN A O 1
ATOM 1985 N N . SER A 1 252 ? 66.056 36.224 25.376 1.00 33.47 252 SER A N 1
ATOM 1986 C CA . SER A 1 252 ? 65.372 37.148 26.249 1.00 33.45 252 SER A CA 1
ATOM 1987 C C . SER A 1 252 ? 64.191 37.762 25.542 1.00 37.74 252 SER A C 1
ATOM 1988 O O . SER A 1 252 ? 64.094 37.735 24.308 1.00 37.19 252 SER A O 1
ATOM 1991 N N . ILE A 1 253 ? 63.298 38.338 26.327 1.00 34.53 253 ILE A N 1
ATOM 1992 C CA . ILE A 1 253 ? 62.118 39.001 25.808 1.00 34.74 253 ILE A CA 1
ATOM 1993 C C . ILE A 1 253 ? 62.538 40.140 24.863 1.00 39.27 253 ILE A C 1
ATOM 1994 O O . ILE A 1 253 ? 61.927 40.355 23.819 1.00 37.77 253 ILE A O 1
ATOM 1999 N N . GLU A 1 254 ? 63.575 40.866 25.256 1.00 37.52 254 GLU A N 1
ATOM 2000 C CA . GLU A 1 254 ? 64.097 41.971 24.453 1.00 37.79 254 GLU A CA 1
ATOM 2001 C C . GLU A 1 254 ? 64.619 41.424 23.139 1.00 40.67 254 GLU A C 1
ATOM 2002 O O . GLU A 1 254 ? 64.324 41.967 22.065 1.00 40.69 254 GLU A O 1
ATOM 2008 N N . GLU A 1 255 ? 65.401 40.352 23.224 1.00 35.22 255 GLU A N 1
ATOM 2009 C CA . GLU A 1 255 ? 65.950 39.724 22.039 1.00 34.94 255 GLU A CA 1
ATOM 2010 C C . GLU A 1 255 ? 64.835 39.406 21.034 1.00 37.11 255 GLU A C 1
ATOM 2011 O O . GLU A 1 255 ? 64.930 39.757 19.859 1.00 35.09 255 GLU A O 1
ATOM 2017 N N . LEU A 1 256 ? 63.787 38.732 21.514 1.00 33.09 256 LEU A N 1
ATOM 2018 C CA . LEU A 1 256 ? 62.650 38.345 20.681 1.00 32.25 256 LEU A CA 1
ATOM 2019 C C . LEU A 1 256 ? 61.880 39.508 20.103 1.00 35.87 256 LEU A C 1
ATOM 2020 O O . LEU A 1 256 ? 61.387 39.435 18.965 1.00 36.17 256 LEU A O 1
ATOM 2025 N N . GLU A 1 257 ? 61.721 40.561 20.892 1.00 31.69 257 GLU A N 1
ATOM 2026 C CA . GLU A 1 257 ? 61.002 41.738 20.429 1.00 31.77 257 GLU A CA 1
ATOM 2027 C C . GLU A 1 257 ? 61.764 42.361 19.229 1.00 36.82 257 GLU A C 1
ATOM 2028 O O . GLU A 1 257 ? 61.155 42.840 18.281 1.00 36.54 257 GLU A O 1
ATOM 2034 N N . ARG A 1 258 ? 63.084 42.367 19.299 1.00 34.03 258 ARG A N 1
ATOM 2035 C CA . ARG A 1 258 ? 63.881 42.930 18.205 1.00 34.89 258 ARG A CA 1
ATOM 2036 C C . ARG A 1 258 ? 63.826 41.984 17.032 1.00 39.01 258 ARG A C 1
ATOM 2037 O O . ARG A 1 258 ? 63.658 42.402 15.875 1.00 39.72 258 ARG A O 1
ATOM 2045 N N . GLN A 1 259 ? 63.986 40.702 17.322 1.00 34.33 259 GLN A N 1
ATOM 2046 C CA . GLN A 1 259 ? 63.979 39.710 16.275 1.00 33.49 259 GLN A CA 1
ATOM 2047 C C . GLN A 1 259 ? 62.703 39.792 15.451 1.00 37.21 259 GLN A C 1
ATOM 2048 O O . GLN A 1 259 ? 62.701 39.499 14.250 1.00 37.37 259 GLN A O 1
ATOM 2054 N N . TYR A 1 260 ? 61.630 40.225 16.085 1.00 31.19 260 TYR A N 1
ATOM 2055 C CA . TYR A 1 260 ? 60.355 40.257 15.435 1.00 30.21 260 TYR A CA 1
ATOM 2056 C C . TYR A 1 260 ? 59.830 41.664 15.159 1.00 36.68 260 TYR A C 1
ATOM 2057 O O . TYR A 1 260 ? 58.645 41.882 14.884 1.00 35.34 260 TYR A O 1
ATOM 2066 N N . GLU A 1 261 ? 60.742 42.610 15.231 1.00 35.61 261 GLU A N 1
ATOM 2067 C CA . GLU A 1 261 ? 60.433 43.993 14.951 1.00 36.36 261 GLU A CA 1
ATOM 2068 C C . GLU A 1 261 ? 59.874 44.020 13.524 1.00 41.29 261 GLU A C 1
ATOM 2069 O O . GLU A 1 261 ? 60.464 43.427 12.601 1.00 40.64 261 GLU A O 1
ATOM 2075 N N . GLY A 1 262 ? 58.716 44.643 13.351 1.00 38.24 262 GLY A N 1
ATOM 2076 C CA . GLY A 1 262 ? 58.091 44.736 12.030 1.00 37.69 262 GLY A CA 1
ATOM 2077 C C . GLY A 1 262 ? 57.380 43.468 11.564 1.00 41.43 262 GLY A C 1
ATOM 2078 O O . GLY A 1 262 ? 56.640 43.506 10.578 1.00 41.86 262 GLY A O 1
ATOM 2079 N N . LYS A 1 263 ? 57.592 42.345 12.257 1.00 36.21 263 LYS A N 1
ATOM 2080 C CA . LYS A 1 263 ? 56.952 41.090 11.859 1.00 34.71 263 LYS A CA 1
ATOM 2081 C C . LYS A 1 263 ? 55.528 40.938 12.401 1.00 36.91 263 LYS A C 1
ATOM 2082 O O . LYS A 1 263 ? 55.126 41.639 13.334 1.00 37.61 263 LYS A O 1
ATOM 2088 N N . GLY A 1 264 ? 54.755 40.053 11.787 1.00 31.46 264 GLY A N 1
ATOM 2089 C CA . GLY A 1 264 ? 53.369 39.837 12.206 1.00 30.30 264 GLY A CA 1
ATOM 2090 C C . GLY 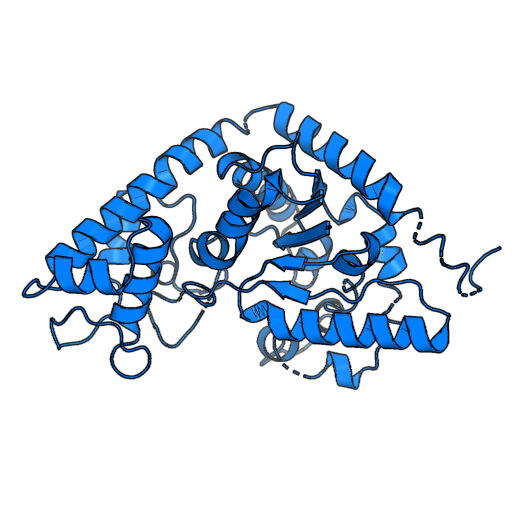A 1 264 ? 53.270 38.581 13.108 1.00 31.27 264 GLY A C 1
ATOM 2091 O O . GLY A 1 264 ? 54.235 37.832 13.240 1.00 29.63 264 GLY A O 1
ATOM 2092 N N . TYR A 1 265 ? 52.085 38.365 13.694 1.00 27.20 265 TYR A N 1
ATOM 2093 C CA . TYR A 1 265 ? 51.851 37.227 14.583 1.00 26.18 265 TYR A CA 1
ATOM 2094 C C . TYR A 1 265 ? 51.967 35.897 13.900 1.00 29.28 265 TYR A C 1
ATOM 2095 O O . TYR A 1 265 ? 52.315 34.893 14.518 1.00 27.90 265 TYR A O 1
ATOM 2104 N N . GLY A 1 266 ? 51.669 35.866 12.605 1.00 25.75 266 GLY A N 1
ATOM 2105 C CA . GLY A 1 266 ? 51.739 34.621 11.874 1.00 24.87 266 GLY A CA 1
ATOM 2106 C C . GLY A 1 266 ? 53.124 34.000 11.888 1.00 27.85 266 GLY A C 1
ATOM 2107 O O . GLY A 1 266 ? 53.264 32.801 12.184 1.00 28.17 266 GLY A O 1
ATOM 2108 N N . VAL A 1 267 ? 54.144 34.780 11.514 1.00 24.26 267 VAL A N 1
ATOM 2109 C CA . VAL A 1 267 ? 55.496 34.253 11.467 1.00 24.53 267 VAL A CA 1
ATOM 2110 C C . VAL A 1 267 ? 55.959 33.911 12.889 1.00 26.84 267 VAL A C 1
ATOM 2111 O O . VAL A 1 267 ? 56.561 32.855 13.131 1.00 24.34 267 VAL A O 1
ATOM 2115 N N . PHE A 1 268 ? 55.614 34.789 13.817 1.00 24.52 268 PHE A N 1
ATOM 2116 C CA . PHE A 1 268 ? 55.945 34.605 15.251 1.00 24.27 268 PHE A CA 1
ATOM 2117 C C . PHE A 1 268 ? 55.419 33.260 15.789 1.00 26.39 268 PHE A C 1
ATOM 2118 O O . PHE A 1 268 ? 56.180 32.458 16.368 1.00 24.96 268 PHE A O 1
ATOM 2126 N N . LYS A 1 269 ? 54.126 33.017 15.573 1.00 23.63 269 LYS A N 1
ATOM 2127 C CA . LYS A 1 269 ? 53.488 31.789 16.004 1.00 23.45 269 LYS A CA 1
ATOM 2128 C C . LYS A 1 269 ? 54.075 30.575 15.352 1.00 26.84 269 LYS A C 1
ATOM 2129 O O . LYS A 1 269 ? 54.241 29.536 15.995 1.00 24.56 269 LYS A O 1
ATOM 2135 N N . ALA A 1 270 ? 54.401 30.671 14.055 1.00 21.85 270 ALA A N 1
ATOM 2136 C CA . ALA A 1 270 ? 54.963 29.496 13.391 1.00 20.70 270 ALA A CA 1
ATOM 2137 C C . ALA A 1 270 ? 56.319 29.146 13.988 1.00 20.12 270 ALA A C 1
ATOM 2138 O O . ALA A 1 270 ? 56.643 27.981 14.193 1.00 20.44 270 ALA A O 1
ATOM 2140 N N . ASP A 1 271 ? 57.091 30.170 14.270 1.00 17.24 271 ASP A N 1
ATOM 2141 C CA . ASP A 1 271 ? 58.431 30.018 14.793 1.00 16.19 271 ASP A CA 1
ATOM 2142 C C . ASP A 1 271 ? 58.320 29.465 16.245 1.00 20.28 271 ASP A C 1
ATOM 2143 O O . ASP A 1 271 ? 59.067 28.599 16.617 1.00 18.81 271 ASP A O 1
ATOM 2148 N N . LEU A 1 272 ? 57.350 29.984 16.985 1.00 20.27 272 LEU A N 1
ATOM 2149 C CA . LEU A 1 272 ? 57.118 29.546 18.426 1.00 19.90 272 LEU A CA 1
ATOM 2150 C C . LEU A 1 272 ? 56.761 28.069 18.469 1.00 22.63 272 LEU A C 1
ATOM 2151 O O . LEU A 1 272 ? 57.306 27.291 19.254 1.00 21.90 272 LEU A O 1
ATOM 2156 N N . ALA A 1 273 ? 55.822 27.666 17.626 1.00 18.87 273 ALA A N 1
ATOM 2157 C CA . ALA A 1 273 ? 55.426 26.288 17.554 1.00 19.14 273 ALA A CA 1
ATOM 2158 C C . ALA A 1 273 ? 56.590 25.381 17.253 1.00 22.69 273 ALA A C 1
ATOM 2159 O O . ALA A 1 273 ? 56.682 24.271 17.802 1.00 19.73 273 ALA A O 1
ATOM 2161 N N . GLN A 1 274 ? 57.500 25.828 16.362 1.00 19.97 274 GLN A N 1
ATOM 2162 C CA . GLN A 1 274 ? 58.682 25.024 16.047 1.00 18.73 274 GLN A CA 1
ATOM 2163 C C . GLN A 1 274 ? 59.558 24.932 17.333 1.00 21.30 274 GLN A C 1
ATOM 2164 O O . GLN A 1 274 ? 60.100 23.880 17.638 1.00 20.58 274 GLN A O 1
ATOM 2170 N N . VAL A 1 275 ? 59.644 26.030 18.070 1.00 19.17 275 VAL A N 1
ATOM 2171 C CA . VAL A 1 275 ? 60.447 26.050 19.314 1.00 18.13 275 VAL A CA 1
ATOM 2172 C C . VAL A 1 275 ? 59.819 25.044 20.326 1.00 20.63 275 VAL A C 1
ATOM 2173 O O . VAL A 1 275 ? 60.525 24.227 20.905 1.00 21.02 275 VAL A O 1
ATOM 2177 N N . VAL A 1 276 ? 58.496 25.039 20.449 1.00 18.00 276 VAL A N 1
ATOM 2178 C CA . VAL A 1 276 ? 57.838 24.035 21.313 1.00 17.44 276 VAL A CA 1
ATOM 2179 C C . VAL A 1 276 ? 58.072 22.594 20.852 1.00 20.09 276 VAL A C 1
ATOM 2180 O O . VAL A 1 276 ? 58.416 21.715 21.617 1.00 17.62 276 VAL A O 1
ATOM 2184 N N . ILE A 1 277 ? 57.973 22.345 19.545 1.00 15.55 277 ILE A N 1
ATOM 2185 C CA . ILE A 1 277 ? 58.210 21.034 19.068 1.00 15.17 277 ILE A CA 1
ATOM 2186 C C . ILE A 1 277 ? 59.651 20.603 19.320 1.00 17.83 277 ILE A C 1
ATOM 2187 O O . ILE A 1 277 ? 59.908 19.454 19.630 1.00 17.46 277 ILE A O 1
ATOM 2192 N N . GLU A 1 278 ? 60.581 21.517 19.126 1.00 18.98 278 GLU A N 1
ATOM 2193 C CA . GLU A 1 278 ? 62.013 21.237 19.258 1.00 18.84 278 GLU A CA 1
ATOM 2194 C C . GLU A 1 278 ? 62.316 20.799 20.707 1.00 22.66 278 GLU A C 1
ATOM 2195 O O . GLU A 1 278 ? 63.140 19.923 20.953 1.00 20.60 278 GLU A O 1
ATOM 2201 N N . THR A 1 279 ? 61.607 21.442 21.612 1.00 19.98 279 THR A N 1
ATOM 2202 C CA . THR A 1 279 ? 61.701 21.167 23.077 1.00 19.84 279 THR A CA 1
ATOM 2203 C C . THR A 1 279 ? 61.078 19.832 23.442 1.00 21.56 279 THR A C 1
ATOM 2204 O O . THR A 1 279 ? 61.690 18.996 24.116 1.00 21.96 279 THR A O 1
ATOM 2208 N N . LEU A 1 280 ? 59.840 19.620 23.006 1.00 17.11 280 LEU A N 1
ATOM 2209 C CA . LEU A 1 280 ? 59.138 18.400 23.319 1.00 15.76 280 LEU A CA 1
ATOM 2210 C C . LEU A 1 280 ? 59.558 17.114 22.667 1.00 21.02 280 LEU A C 1
ATOM 2211 O O . LEU A 1 280 ? 59.449 16.052 23.240 1.00 19.86 280 LEU A O 1
ATOM 2216 N N . ARG A 1 281 ? 60.020 17.170 21.408 1.00 19.67 281 ARG A N 1
ATOM 2217 C CA . ARG A 1 281 ? 60.408 15.942 20.750 1.00 18.52 281 ARG A CA 1
ATOM 2218 C C . ARG A 1 281 ? 61.388 15.026 21.510 1.00 20.81 281 ARG A C 1
ATOM 2219 O O . ARG A 1 281 ? 61.109 13.839 21.682 1.00 21.41 281 ARG A O 1
ATOM 2227 N N . PRO A 1 282 ? 62.541 15.549 21.945 1.00 18.73 282 PRO A N 1
ATOM 2228 C CA . PRO A 1 282 ? 63.532 14.724 22.630 1.00 19.06 282 PRO A CA 1
ATOM 2229 C C . PRO A 1 282 ? 62.929 14.251 23.960 1.00 20.63 282 PRO A C 1
ATOM 2230 O O . PRO A 1 282 ? 63.116 13.115 24.360 1.00 19.79 282 PRO A O 1
ATOM 2234 N N . ILE A 1 283 ? 62.131 15.099 24.560 1.00 17.69 283 ILE A N 1
ATOM 2235 C CA . ILE A 1 283 ? 61.453 14.686 25.830 1.00 17.71 283 ILE A CA 1
ATOM 2236 C C . ILE A 1 283 ? 60.521 13.507 25.610 1.00 20.85 283 ILE A C 1
ATOM 2237 O O . ILE A 1 283 ? 60.620 12.442 26.281 1.00 19.05 283 ILE A O 1
ATOM 2242 N N . GLN A 1 284 ? 59.692 13.597 24.571 1.00 17.00 284 GLN A N 1
ATOM 2243 C CA . GLN A 1 284 ? 58.829 12.497 24.266 1.00 15.30 284 GLN A CA 1
ATOM 2244 C C . GLN A 1 284 ? 59.540 11.223 23.936 1.00 15.36 284 GLN A C 1
ATOM 2245 O O . GLN A 1 284 ? 59.127 10.128 24.321 1.00 15.42 284 GLN A O 1
ATOM 2251 N N . GLU A 1 285 ? 60.624 11.295 23.168 1.00 17.26 285 GLU A N 1
ATOM 2252 C CA . GLU A 1 285 ? 61.259 10.069 22.817 1.00 18.79 285 GLU A CA 1
ATOM 2253 C C . GLU A 1 285 ? 61.909 9.387 24.053 1.00 20.78 285 GLU A C 1
ATOM 2254 O O . GLU A 1 285 ? 61.804 8.173 24.226 1.00 20.51 285 GLU A O 1
ATOM 2260 N N . ARG A 1 286 ? 62.476 10.204 24.931 1.00 18.02 286 ARG A N 1
ATOM 2261 C CA . ARG A 1 286 ? 63.076 9.694 26.196 1.00 17.73 286 ARG A CA 1
ATOM 2262 C C . ARG A 1 286 ? 61.945 9.121 27.101 1.00 19.53 286 ARG A C 1
ATOM 2263 O O . ARG A 1 286 ? 62.073 8.006 27.663 1.00 18.70 286 ARG A O 1
ATOM 2271 N N . TYR A 1 287 ? 60.816 9.801 27.104 1.00 17.49 287 TYR A N 1
ATOM 2272 C CA . TYR A 1 287 ? 59.625 9.355 27.857 1.00 16.58 287 TYR A CA 1
ATOM 2273 C C . TYR A 1 287 ? 59.129 7.954 27.464 1.00 21.45 287 TYR A C 1
ATOM 2274 O O . TYR A 1 287 ? 58.921 7.093 28.291 1.00 18.59 287 TYR A O 1
ATOM 2283 N N . HIS A 1 288 ? 58.991 7.680 26.152 1.00 18.75 288 HIS A N 1
ATOM 2284 C CA . HIS A 1 288 ? 58.585 6.370 25.768 1.00 19.55 288 HIS A CA 1
ATOM 2285 C C . HIS A 1 288 ? 59.584 5.285 26.139 1.00 21.15 288 HIS A C 1
ATOM 2286 O O . HIS A 1 288 ? 59.198 4.186 26.463 1.00 22.33 288 HIS A O 1
ATOM 2293 N N . HIS A 1 289 ? 60.864 5.600 26.124 1.00 19.51 289 HIS A N 1
ATOM 2294 C CA . HIS A 1 289 ? 61.893 4.648 26.483 1.00 21.34 289 HIS A CA 1
ATOM 2295 C C . HIS A 1 289 ? 61.712 4.316 28.002 1.00 22.04 289 HIS A C 1
ATOM 2296 O O . HIS A 1 289 ? 61.637 3.137 28.422 1.00 20.20 289 HIS A O 1
ATOM 2303 N N . TRP A 1 290 ? 61.613 5.366 28.795 1.00 19.88 290 TRP A N 1
ATOM 2304 C CA . TRP A 1 290 ? 61.395 5.132 30.252 1.00 19.97 290 TRP A CA 1
ATOM 2305 C C . TRP A 1 290 ? 60.135 4.290 30.536 1.00 22.04 290 TRP A C 1
ATOM 2306 O O . TRP A 1 290 ? 60.145 3.362 31.398 1.00 20.51 290 TRP A O 1
ATOM 2325 N N . GLU A 1 292 ? 58.817 2.014 28.959 1.00 21.57 292 GLU A N 1
ATOM 2326 C CA . GLU A 1 292 ? 58.931 0.594 28.606 1.00 22.00 292 GLU A CA 1
ATOM 2327 C C . GLU A 1 292 ? 60.078 -0.079 29.318 1.00 26.98 292 GLU A C 1
ATOM 2328 O O . GLU A 1 292 ? 60.361 -1.244 29.079 1.00 28.16 292 GLU A O 1
ATOM 2334 N N . SER A 1 293 ? 60.722 0.637 30.237 1.00 24.01 293 SER A N 1
ATOM 2335 C CA . SER A 1 293 ? 61.898 0.089 30.910 1.00 23.27 293 SER A CA 1
ATOM 2336 C C . SER A 1 293 ? 61.672 -0.362 32.349 1.00 28.84 293 SER A C 1
ATOM 2337 O O . SER A 1 293 ? 60.931 0.269 33.093 1.00 27.96 293 SER A O 1
ATOM 2340 N N . GLU A 1 294 ? 62.403 -1.389 32.752 1.00 28.17 294 GLU A N 1
ATOM 2341 C CA . GLU A 1 294 ? 62.341 -1.842 34.133 1.00 29.65 294 GLU A CA 1
ATOM 2342 C C . GLU A 1 294 ? 63.140 -0.851 34.984 1.00 31.99 294 GLU A C 1
ATOM 2343 O O . GLU A 1 294 ? 62.965 -0.788 36.208 1.00 31.97 294 GLU A O 1
ATOM 2349 N N . GLU A 1 295 ? 63.994 -0.050 34.344 1.00 26.24 295 GLU A N 1
ATOM 2350 C CA . GLU A 1 295 ? 64.805 0.906 35.079 1.00 25.44 295 GLU A CA 1
ATOM 2351 C C . GLU A 1 295 ? 63.991 2.012 35.759 1.00 26.23 295 GLU A C 1
ATOM 2352 O O . GLU A 1 295 ? 64.437 2.572 36.746 1.00 25.09 295 GLU A O 1
ATOM 2358 N N . LEU A 1 296 ? 62.792 2.299 35.247 1.00 20.27 296 LEU A N 1
ATOM 2359 C CA . LEU A 1 296 ? 61.945 3.298 35.840 1.00 19.70 296 LEU A CA 1
ATOM 2360 C C . LEU A 1 296 ? 61.698 2.916 37.343 1.00 21.59 296 LEU A C 1
ATOM 2361 O O . LEU A 1 296 ? 61.812 3.750 38.232 1.00 20.71 296 LEU A O 1
ATOM 2366 N N . ASP A 1 297 ? 61.318 1.677 37.562 1.00 18.32 297 ASP A N 1
ATOM 2367 C CA . ASP A 1 297 ? 61.018 1.200 38.926 1.00 19.59 297 ASP A CA 1
ATOM 2368 C C . ASP A 1 297 ? 62.259 1.185 39.816 1.00 25.20 297 ASP A C 1
ATOM 2369 O O . ASP A 1 297 ? 62.175 1.475 41.031 1.00 23.26 297 ASP A O 1
ATOM 2374 N N . ARG A 1 298 ? 63.406 0.875 39.222 1.00 21.86 298 ARG A N 1
ATOM 2375 C CA . ARG A 1 298 ? 64.644 0.835 39.970 1.00 21.78 298 ARG A CA 1
ATOM 2376 C C . ARG A 1 298 ? 65.030 2.220 40.470 1.00 24.32 298 ARG A C 1
ATOM 2377 O O . ARG A 1 298 ? 65.492 2.377 41.619 1.00 22.97 298 ARG A O 1
ATOM 2385 N N . VAL A 1 299 ? 64.807 3.233 39.637 1.00 17.38 299 VAL A N 1
ATOM 2386 C CA . VAL A 1 299 ? 65.082 4.597 40.013 1.00 17.18 299 VAL A CA 1
ATOM 2387 C C . VAL A 1 299 ? 64.181 5.010 41.209 1.00 20.09 299 VAL A C 1
ATOM 2388 O O . VAL A 1 299 ? 64.662 5.610 42.180 1.00 21.17 299 VAL A O 1
ATOM 2392 N N . LEU A 1 300 ? 62.892 4.724 41.098 1.00 16.30 300 LEU A N 1
ATOM 2393 C CA . LEU A 1 300 ? 61.911 5.069 42.148 1.00 15.00 300 LEU A CA 1
ATOM 2394 C C . LEU A 1 300 ? 62.250 4.310 43.424 1.00 21.53 300 LEU A C 1
ATOM 2395 O O . LEU A 1 300 ? 62.102 4.861 44.521 1.00 20.43 300 LEU A O 1
ATOM 2400 N N . ASP A 1 301 ? 62.654 3.054 43.277 1.00 19.34 301 ASP A N 1
ATOM 2401 C CA . ASP A 1 301 ? 63.014 2.206 44.441 1.00 20.58 301 ASP A CA 1
ATOM 2402 C C . ASP A 1 301 ? 64.146 2.884 45.222 1.00 24.71 301 ASP A C 1
ATOM 2403 O O . ASP A 1 301 ? 64.067 3.056 46.460 1.00 23.35 301 ASP A O 1
ATOM 2408 N N . GLU A 1 302 ? 65.194 3.263 44.510 1.00 21.88 302 GLU A N 1
ATOM 2409 C CA . GLU A 1 302 ? 66.338 3.922 45.097 1.00 22.74 302 GLU A CA 1
ATOM 2410 C C . GLU A 1 302 ? 65.990 5.281 45.695 1.00 25.14 302 GLU A C 1
ATOM 2411 O O . GLU A 1 302 ? 66.505 5.645 46.771 1.00 25.14 302 GLU A O 1
ATOM 2417 N N . GLY A 1 303 ? 65.093 6.016 45.030 1.00 18.26 303 GLY A N 1
ATOM 2418 C CA . GLY A 1 303 ? 64.675 7.312 45.481 1.00 16.96 303 GLY A CA 1
ATOM 2419 C C . GLY A 1 303 ? 63.912 7.113 46.850 1.00 20.02 303 GLY A C 1
ATOM 2420 O O . GLY A 1 303 ? 64.186 7.835 47.822 1.00 20.00 303 GLY A O 1
ATOM 2421 N N . ALA A 1 304 ? 62.993 6.148 46.898 1.00 17.00 304 ALA A N 1
ATOM 2422 C CA . ALA A 1 304 ? 62.196 5.891 48.140 1.00 18.55 304 ALA A CA 1
ATOM 2423 C C . ALA A 1 304 ? 63.105 5.458 49.312 1.00 24.44 304 ALA A C 1
ATOM 2424 O O . ALA A 1 304 ? 62.832 5.826 50.488 1.00 23.20 304 ALA A O 1
ATOM 2426 N N . GLU A 1 305 ? 64.151 4.681 49.006 1.00 20.59 305 GLU A N 1
ATOM 2427 C CA . GLU A 1 305 ? 65.100 4.222 50.048 1.00 20.91 305 GLU A CA 1
ATOM 2428 C C . GLU A 1 305 ? 65.776 5.424 50.699 1.00 25.14 305 GLU A C 1
ATOM 2429 O O . GLU A 1 305 ? 65.832 5.545 51.961 1.00 23.72 305 GLU A O 1
ATOM 2435 N N . LYS A 1 306 ? 66.277 6.326 49.883 1.00 21.20 306 LYS A N 1
ATOM 2436 C CA . LYS A 1 306 ? 66.952 7.496 50.399 1.00 21.70 306 LYS A CA 1
ATOM 2437 C C . LYS A 1 306 ? 66.006 8.443 51.132 1.00 24.71 306 LYS A C 1
ATOM 2438 O O . LYS A 1 306 ? 66.333 8.969 52.217 1.00 22.60 306 LYS A O 1
ATOM 2444 N N . ALA A 1 307 ? 64.849 8.687 50.530 1.00 20.45 307 ALA A N 1
ATOM 2445 C CA . ALA A 1 307 ? 63.840 9.586 51.108 1.00 19.52 307 ALA A CA 1
ATOM 2446 C C . ALA A 1 307 ? 63.428 9.056 52.474 1.00 21.33 307 ALA A C 1
ATOM 2447 O O . ALA A 1 307 ? 63.248 9.836 53.413 1.00 21.12 307 ALA A O 1
ATOM 2449 N N . ASN A 1 308 ? 63.204 7.758 52.549 1.00 17.56 308 ASN A N 1
ATOM 2450 C CA . ASN A 1 308 ? 62.787 7.130 53.820 1.00 17.78 308 ASN A CA 1
ATOM 2451 C C . ASN A 1 308 ? 63.815 7.292 54.905 1.00 20.61 308 ASN A C 1
ATOM 2452 O O . ASN A 1 308 ? 63.459 7.569 56.084 1.00 20.17 308 ASN A O 1
ATOM 2457 N N . ARG A 1 309 ? 65.081 7.147 54.548 1.00 17.19 309 ARG A N 1
ATOM 2458 C CA . ARG A 1 309 ? 66.148 7.264 55.562 1.00 18.33 309 ARG A CA 1
ATOM 2459 C C . ARG A 1 309 ? 66.143 8.663 56.146 1.00 23.61 309 ARG A C 1
ATOM 2460 O O . ARG A 1 309 ? 66.207 8.835 57.363 1.00 24.37 309 ARG A O 1
ATOM 2468 N N . VAL A 1 310 ? 65.989 9.664 55.297 1.00 18.63 310 VAL A N 1
ATOM 2469 C CA . VAL A 1 310 ? 65.984 11.023 55.751 1.00 17.76 310 VAL A CA 1
ATOM 2470 C C . VAL A 1 310 ? 64.712 11.451 56.457 1.00 23.90 310 VAL A C 1
ATOM 2471 O O . VAL A 1 310 ? 64.770 12.111 57.515 1.00 25.16 310 VAL A O 1
ATOM 2475 N N . ALA A 1 311 ? 63.569 11.151 55.868 1.00 17.55 311 ALA A N 1
ATOM 2476 C CA . ALA A 1 311 ? 62.316 11.611 56.406 1.00 17.44 311 ALA A CA 1
ATOM 2477 C C . ALA A 1 311 ? 62.001 10.913 57.743 1.00 21.59 311 ALA A C 1
ATOM 2478 O O . ALA A 1 311 ? 61.492 11.529 58.669 1.00 21.41 311 ALA A O 1
ATOM 2480 N N . SER A 1 312 ? 62.306 9.636 57.813 1.00 17.23 312 SER A N 1
ATOM 2481 C CA . SER A 1 312 ? 61.995 8.830 59.013 1.00 17.31 312 SER A CA 1
ATOM 2482 C C . SER A 1 312 ? 62.731 9.390 60.250 1.00 21.92 312 SER A C 1
ATOM 2483 O O . SER A 1 312 ? 62.192 9.356 61.377 1.00 20.60 312 SER A O 1
ATOM 2487 N N . GLU A 1 313 ? 63.937 9.886 60.030 1.00 19.69 313 GLU A N 1
ATOM 2488 C CA . GLU A 1 313 ? 64.771 10.451 61.112 1.00 20.18 313 GLU A CA 1
ATOM 2489 C C . GLU A 1 313 ? 64.211 11.778 61.552 1.00 23.71 313 GLU A C 1
ATOM 2490 O O . GLU A 1 313 ? 64.123 12.069 62.772 1.00 21.56 313 GLU A O 1
ATOM 2504 N N . VAL A 1 315 ? 61.136 12.503 61.391 1.00 16.77 315 VAL A N 1
ATOM 2505 C CA . VAL A 1 315 ? 59.877 12.171 62.045 1.00 17.90 315 VAL A CA 1
ATOM 2506 C C . VAL A 1 315 ? 60.199 11.803 63.515 1.00 19.64 315 VAL A C 1
ATOM 2507 O O . VAL A 1 315 ? 59.480 12.222 64.441 1.00 18.56 315 VAL A O 1
ATOM 2511 N N . ARG A 1 316 ? 61.296 11.092 63.706 1.00 17.97 316 ARG A N 1
ATOM 2512 C CA . ARG A 1 316 ? 61.744 10.703 65.069 1.00 18.78 316 ARG A CA 1
ATOM 2513 C C . ARG A 1 316 ? 61.969 11.971 65.888 1.00 22.41 316 ARG A C 1
ATOM 2514 O O . ARG A 1 316 ? 61.514 12.064 67.045 1.00 21.00 316 ARG A O 1
ATOM 2522 N N . LYS A 1 317 ? 62.716 12.916 65.326 1.00 18.68 317 LYS A N 1
ATOM 2523 C CA . LYS A 1 317 ? 62.991 14.194 65.976 1.00 18.26 317 LYS A CA 1
ATOM 2524 C C . LYS A 1 317 ? 61.712 14.969 66.274 1.00 22.59 317 LYS A C 1
ATOM 2525 O O . LYS A 1 317 ? 61.569 15.532 67.389 1.00 21.45 317 LYS A O 1
ATOM 2539 N N . GLU A 1 319 ? 58.667 13.707 66.700 1.00 16.16 319 GLU A N 1
ATOM 2540 C CA . GLU A 1 319 ? 57.978 12.993 67.803 1.00 16.21 319 GLU A CA 1
ATOM 2541 C C . GLU A 1 319 ? 58.652 13.303 69.152 1.00 19.85 319 GLU A C 1
ATOM 2542 O O . GLU A 1 319 ? 57.969 13.491 70.167 1.00 19.06 319 GLU A O 1
ATOM 2548 N N . GLN A 1 320 ? 59.959 13.265 69.174 1.00 17.04 320 GLN A N 1
ATOM 2549 C CA . GLN A 1 320 ? 60.677 13.537 70.444 1.00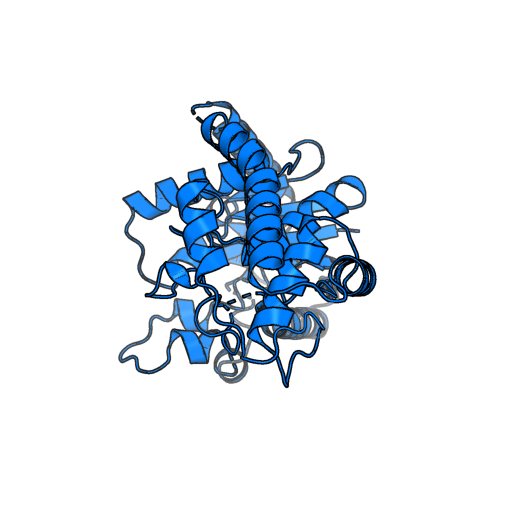 18.03 320 GLN A CA 1
ATOM 2550 C C . GLN A 1 320 ? 60.368 14.953 70.939 1.00 21.51 320 GLN A C 1
ATOM 2551 O O . GLN A 1 320 ? 60.128 15.183 72.170 1.00 18.27 320 GLN A O 1
ATOM 2557 N N . ALA A 1 321 ? 60.282 15.901 70.010 1.00 17.75 321 ALA A N 1
ATOM 2558 C CA . ALA A 1 321 ? 59.974 17.286 70.340 1.00 18.01 321 ALA A CA 1
ATOM 2559 C C . ALA A 1 321 ? 58.557 17.495 70.926 1.00 20.32 321 ALA A C 1
ATOM 2560 O O . ALA A 1 321 ? 58.346 18.379 71.794 1.00 21.55 321 ALA A O 1
ATOM 2570 N N . GLY A 1 323 ? 56.832 14.960 72.335 1.00 16.02 323 GLY A N 1
ATOM 2571 C CA . GLY A 1 323 ? 56.652 13.931 73.363 1.00 17.95 323 GLY A CA 1
ATOM 2572 C C . GLY A 1 323 ? 55.810 12.730 72.931 1.00 21.15 323 GLY A C 1
ATOM 2573 O O . GLY A 1 323 ? 55.339 11.954 73.758 1.00 19.49 323 GLY A O 1
ATOM 2574 N N . LEU A 1 324 ? 55.578 12.541 71.614 1.00 15.61 324 LEU A N 1
ATOM 2575 C CA . LEU A 1 324 ? 54.846 11.392 71.220 1.00 14.25 324 LEU A CA 1
ATOM 2576 C C . LEU A 1 324 ? 55.690 10.167 71.479 1.00 14.71 324 LEU A C 1
ATOM 2577 O O . LEU A 1 324 ? 56.905 10.219 71.494 1.00 15.93 324 LEU A O 1
ATOM 2582 N N . GLY A 1 325 ? 55.015 9.046 71.583 1.00 15.96 325 GLY A N 1
ATOM 2583 C CA . GLY A 1 325 ? 55.626 7.781 71.705 1.00 15.93 325 GLY A CA 1
ATOM 2584 C C . GLY A 1 325 ? 56.531 7.615 72.937 1.00 21.29 325 GLY A C 1
ATOM 2585 O O . GLY A 1 325 ? 56.131 7.958 74.057 1.00 20.57 325 GLY A O 1
ATOM 2586 N N . ARG A 1 326 ? 57.720 7.099 72.698 1.00 19.40 326 ARG A N 1
ATOM 2587 C CA . ARG A 1 326 ? 58.683 6.797 73.769 1.00 19.37 326 ARG A CA 1
ATOM 2588 C C . ARG A 1 326 ? 60.087 7.269 73.467 1.00 24.29 326 ARG A C 1
ATOM 2589 O O . ARG A 1 326 ? 60.390 7.552 72.283 1.00 30.51 326 ARG A O 1
#

B-factor: mean 28.68, std 14.7, range [8.02, 104.37]

GO terms:
  GO:0004830 tryptophan-tRNA ligase activity (F, EXP)

Radius of gyration: 20.47 Å; Cα contacts (8 Å, |Δi|>4): 505; chains: 1; bounding box: 46×47×62 Å

Nearest PDB structures (foldseek):
  8i2a-assembly1_B  TM=9.676E-01  e=5.052E-34  Escherichia coli K-12
  5ekd-assembly1_B  TM=9.621E-01  e=1.948E-29  Homo sapiens
  8i2l-assembly1_A  TM=8.731E-01  e=8.507E-32  Escherichia coli K-12
  5v0i-assembly1_B  TM=8.816E-01  e=5.967E-31  Escherichia coli O157:H7 str. EDL933
  3tzl-assembly1_A  TM=7.931E-01  e=4.096E-23  Campylobacter jejuni subsp. jejuni NCTC 11168 = ATCC 700819

Foldseek 3Di:
DEEEEEDEQAPFDFVLCVLWPLVVLQVCLQPHAYEYEHEDVLNPQDDDDVVRRVVSSLLVLLLSVLLPNDLVRYFYAYLVLACLLVLQLVLVVQDDLVLLVPVQLCVVCPPDDDHRCCSSSVLSSLLRQFLQLAAEYRGAPVCQSSLVVNLVSQVSLCVLLNNDHNRYDYDTDPFSSFAFLADLVDGDRPDPDPLGGDGLQQALVRLLVSLVSRDWDPPQAQAADCVPTSNSNSLLSLQCSLVVNDSVRVNVVQPVHGSVVVSVVSSVSSNVSSPSSNVSSVVSVDPVSVVSNVVSSVVSNVRSVVSVVVVSPPDD

Organism: Geobacillus stearothermophilus (NCBI:txid1422)

Secondary structure (DSSP, 8-state):
-EEEEEE---S--BHHHIIIIIHHHHHHTTTSEEEEEE-HHHHTTS---HHHHHHHHHHHHHHHHHTT--TTTEEEEEGGG-THHHHHH--TTTS-HHHHH--HHHHHHTT-SS--HHHHTTTT--HHHHTTT-SEEE--GGGHHHHHHHHHHHHHHHHHH-S-----EEE--SSSS----S-TT---TT-S-GGG--BTT--HHHHHHHHHH----SS-----BTTTBHHHHHHHHHHHHHH---HHHHHHHTTT--HHHHHHHHHHHHHHHHHHHHHHHHH---THHHHHHHHHHHHHHHHHH-----------

InterPro domains:
  IPR001412 Aminoacyl-tRNA synthetase, class I, conserved site [PS00178] (10-19)
  IPR002305 Aminoacyl-tRNA synthetase, class Ic [PF00579] (3-280)
  IPR002306 Tryptophan-tRNA ligase [PR01039] (14-30)
  IPR002306 Tryptophan-tRNA ligase [PR01039] (64-83)
  IPR002306 Tryptophan-tRNA ligase [PR01039] (139-160)
  IPR002306 Tryptophan-tRNA ligase [PR01039] (192-202)
  IPR002306 Tryptophan-tRNA ligase [TIGR00233] (2-324)
  IPR002306 Tryptophan-tRNA ligase [cd00806] (3-278)
  IPR014729 Rossmann-like alpha/beta/alpha sandwich fold [G3DSA:3.40.50.620] (4-311)
  IPR024109 Tryptophan-tRNA ligase, bacterial-type [MF_00140_B] (1-325)
  IPR050203 Tryptophan--tRNA ligase [PTHR43766] (2-324)

Solvent-accessible surface area: 15110 Å² total